Protein AF-A0A2V7YJW9-F1 (afdb_monomer_lite)

Sequence (263 aa):
MLPSHRWHSSTGKLAHAPLNADINVTPLVDVCLVLLIIFMVVTPMLQKGIPINLPVTEDPERTPDTEKQLQISVKSDGSVYLGSTVIRREQVASELEQIHQRTPDREIAVKGDRAVKYGAVIDVLKACRDVGFNNVGLIDINVTPLVDVVLVLLIIFMVITPVVQMGYLVRVPPKAPANLPPSAIQDQIVLRLLPDARIFINKDEVPADQFPAKLREIMHGNTSKMIFFQGAPDNDYETTMKFLDSARENGAKNIGIIVEAAQ

Foldseek 3Di:
DDDDDDDDPPPDPPPPDPPPPPPPCVVVVVVVVVVVVCCVVVVVVVVPDDDQPAPPPVDPPDDDPVVQAFEWEQEQVRWIDGPNDTDDPVCLLVVLLVVCVVPVAGAYEYEYDQNHDPVSSVSSVVSNVVSPRPHYHYDDHPPVPPCVVVVVVVVCCVVVVVVPPPPDPPDDPPDPPPDDPPVVVVLEWEWEAEQVRFIDTPNDTDDPVCVLVVLLVSCPPPLPGAYEYEYDPNHDPVSVVVVVVSNVVSRNPHYDYDDDDDD

Radius of gyration: 41.16 Å; chains: 1; bounding box: 67×52×120 Å

Structure (mmCIF, N/CA/C/O backbone):
data_AF-A0A2V7YJW9-F1
#
_entry.id   AF-A0A2V7YJW9-F1
#
loop_
_atom_site.group_PDB
_atom_site.id
_atom_site.type_symbol
_atom_site.label_atom_id
_atom_site.label_alt_id
_atom_site.label_comp_id
_atom_site.label_asym_id
_atom_site.label_entity_id
_atom_site.label_seq_id
_atom_site.pdbx_PDB_ins_code
_atom_site.Cartn_x
_atom_site.Cartn_y
_atom_site.Cartn_z
_atom_site.occupancy
_atom_site.B_iso_or_equiv
_atom_site.auth_seq_id
_atom_site.auth_comp_id
_atom_site.auth_asym_id
_atom_site.auth_atom_id
_atom_site.pdbx_PDB_model_num
ATOM 1 N N . MET A 1 1 ? -0.321 33.477 -79.216 1.00 46.28 1 MET A N 1
ATOM 2 C CA . MET A 1 1 ? 0.043 34.258 -78.014 1.00 46.28 1 MET A CA 1
ATOM 3 C C . MET A 1 1 ? -0.785 33.740 -76.850 1.00 46.28 1 MET A C 1
ATOM 5 O O . MET A 1 1 ? -1.985 33.960 -76.843 1.00 46.28 1 MET A O 1
ATOM 9 N N . LEU A 1 2 ? -0.167 33.002 -75.927 1.00 45.56 2 LEU A N 1
ATOM 10 C CA . LEU A 1 2 ? -0.750 32.581 -74.646 1.00 45.56 2 LEU A CA 1
ATOM 11 C C . LEU A 1 2 ? 0.329 32.790 -73.564 1.00 45.56 2 LEU A C 1
ATOM 13 O O . LEU A 1 2 ? 1.502 32.560 -73.871 1.00 45.56 2 LEU A O 1
ATOM 17 N N . PRO A 1 3 ? -0.006 33.268 -72.351 1.00 43.72 3 PRO A N 1
ATOM 18 C CA . PRO A 1 3 ? 0.983 33.724 -71.381 1.00 43.72 3 PRO A CA 1
ATOM 19 C C . PRO A 1 3 ? 1.537 32.572 -70.535 1.00 43.72 3 PRO A C 1
ATOM 21 O O . PRO A 1 3 ? 0.821 31.657 -70.133 1.00 43.72 3 PRO A O 1
ATOM 24 N N . SER A 1 4 ? 2.829 32.654 -70.229 1.00 54.50 4 SER A N 1
ATOM 25 C CA . SER A 1 4 ? 3.564 31.743 -69.354 1.00 54.50 4 SER A CA 1
ATOM 26 C C . SER A 1 4 ? 3.164 31.917 -67.883 1.00 54.50 4 SER A C 1
ATOM 28 O O . SER A 1 4 ? 3.510 32.926 -67.264 1.00 54.50 4 SER A O 1
ATOM 30 N N . HIS A 1 5 ? 2.514 30.916 -67.288 1.00 47.28 5 HIS A N 1
ATOM 31 C CA . HIS A 1 5 ? 2.389 30.813 -65.833 1.00 47.28 5 HIS A CA 1
ATOM 32 C C . HIS A 1 5 ? 3.695 30.254 -65.244 1.00 47.28 5 HIS A C 1
ATOM 34 O O . HIS A 1 5 ? 3.965 29.055 -65.302 1.00 47.28 5 HIS A O 1
ATOM 40 N N . ARG A 1 6 ? 4.528 31.146 -64.690 1.00 51.12 6 ARG A N 1
ATOM 41 C CA . ARG A 1 6 ? 5.681 30.785 -63.849 1.00 51.12 6 ARG A CA 1
ATOM 42 C C . ARG A 1 6 ? 5.163 30.234 -62.521 1.00 51.12 6 ARG A C 1
ATOM 44 O O . ARG A 1 6 ? 4.627 30.986 -61.712 1.00 51.12 6 ARG A O 1
ATOM 51 N N . TRP A 1 7 ? 5.363 28.944 -62.280 1.00 44.88 7 TRP A N 1
ATOM 52 C CA . TRP A 1 7 ? 5.227 28.363 -60.948 1.00 44.88 7 TRP A CA 1
ATOM 53 C C . TRP A 1 7 ? 6.462 28.730 -60.116 1.00 44.88 7 TRP A C 1
ATOM 55 O O . TRP A 1 7 ? 7.568 28.276 -60.398 1.00 44.88 7 TRP A O 1
ATOM 65 N N . HIS A 1 8 ? 6.283 29.576 -59.101 1.00 49.56 8 HIS A N 1
ATOM 66 C CA . HIS A 1 8 ? 7.248 29.735 -58.014 1.00 49.56 8 HIS A CA 1
ATOM 67 C C . HIS A 1 8 ? 6.995 28.616 -56.996 1.00 49.56 8 HIS A C 1
ATOM 69 O O . HIS A 1 8 ? 6.063 28.701 -56.200 1.00 49.56 8 HIS A O 1
ATOM 75 N N . SER A 1 9 ? 7.809 27.561 -57.008 1.00 53.44 9 SER A N 1
ATOM 76 C CA . SER A 1 9 ? 7.823 26.584 -55.918 1.00 53.44 9 SER A CA 1
ATOM 77 C C . SER A 1 9 ? 8.605 27.167 -54.738 1.00 53.44 9 SER A C 1
ATOM 79 O O . SER A 1 9 ? 9.836 27.137 -54.714 1.00 53.44 9 SER A O 1
ATOM 81 N N . SER A 1 10 ? 7.895 27.726 -53.758 1.00 48.75 10 SER A N 1
ATOM 82 C CA . SER A 1 10 ? 8.460 28.019 -52.443 1.00 48.75 10 SER A CA 1
ATOM 83 C C . SER A 1 10 ? 8.695 26.700 -51.705 1.00 48.75 10 SER A C 1
ATOM 85 O O . SER A 1 10 ? 7.778 26.140 -51.102 1.00 48.75 10 SER A O 1
ATOM 87 N N . THR A 1 11 ? 9.914 26.173 -51.769 1.00 48.94 11 THR A N 1
ATOM 88 C CA . THR A 1 11 ? 10.296 24.974 -51.019 1.00 48.94 11 THR A CA 1
ATOM 89 C C . THR A 1 11 ? 10.438 25.341 -49.543 1.00 48.94 11 THR A C 1
ATOM 91 O O . THR A 1 11 ? 11.467 25.853 -49.102 1.00 48.94 11 THR A O 1
ATOM 94 N N . GLY A 1 12 ? 9.369 25.124 -48.776 1.00 40.91 12 GLY A N 1
ATOM 95 C CA . GLY A 1 12 ? 9.391 25.217 -47.322 1.00 40.91 12 GLY A CA 1
ATOM 96 C C . GLY A 1 12 ? 10.387 24.213 -46.747 1.00 40.91 12 GLY A C 1
ATOM 97 O O . GLY A 1 12 ? 10.284 23.010 -46.983 1.00 40.91 12 GLY A O 1
ATOM 98 N N . LYS A 1 13 ? 11.365 24.711 -45.985 1.00 42.47 13 LYS A N 1
ATOM 99 C CA . LYS A 1 13 ? 12.219 23.896 -45.115 1.00 42.47 13 LYS A CA 1
ATOM 100 C C . LYS A 1 13 ? 11.337 23.230 -44.053 1.00 42.47 13 LYS A C 1
ATOM 102 O O . LYS A 1 13 ? 11.047 23.838 -43.029 1.00 42.47 13 LYS A O 1
ATOM 107 N N . LEU A 1 14 ? 10.945 21.978 -44.271 1.00 47.72 14 LEU A N 1
ATOM 108 C CA . LEU A 1 14 ? 10.440 21.121 -43.199 1.00 47.72 14 LEU A CA 1
ATOM 109 C C . LEU A 1 14 ? 11.642 20.604 -42.402 1.00 47.72 14 LEU A C 1
ATOM 111 O O . LEU A 1 14 ? 12.221 19.558 -42.707 1.00 47.72 14 LEU A O 1
ATOM 115 N N . ALA A 1 15 ? 12.052 21.388 -41.406 1.00 44.19 15 ALA A N 1
ATOM 116 C CA . ALA A 1 15 ? 12.987 20.951 -40.382 1.00 44.19 15 ALA A CA 1
ATOM 117 C C . ALA A 1 15 ? 12.382 19.736 -39.661 1.00 44.19 15 ALA A C 1
ATOM 119 O O . ALA A 1 15 ? 11.399 19.862 -38.938 1.00 44.19 15 ALA A O 1
ATOM 120 N N . HIS A 1 16 ? 12.943 18.551 -39.896 1.00 47.97 16 HIS A N 1
ATOM 121 C CA . HIS A 1 16 ? 12.604 17.364 -39.120 1.00 47.97 16 HIS A CA 1
ATOM 122 C C . HIS A 1 16 ? 13.311 17.486 -37.772 1.00 47.97 16 HIS A C 1
ATOM 124 O O 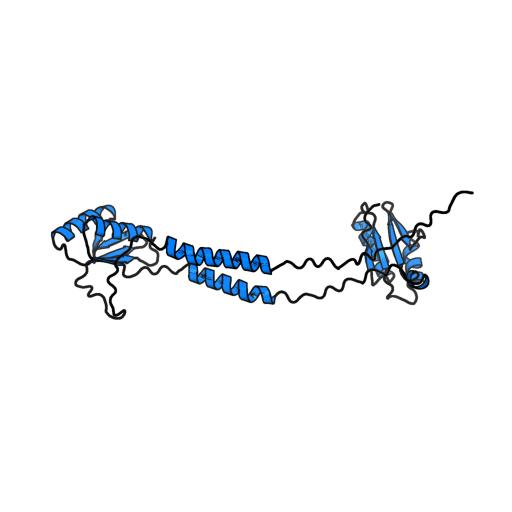. HIS A 1 16 ? 14.503 17.196 -37.660 1.00 47.97 16 HIS A O 1
ATOM 130 N N . ALA A 1 17 ? 12.584 17.984 -36.772 1.00 46.28 17 ALA A N 1
ATOM 131 C CA . ALA A 1 17 ? 13.014 17.921 -35.386 1.00 46.28 17 ALA A CA 1
ATOM 132 C C . ALA A 1 17 ? 13.175 16.442 -34.979 1.00 46.28 17 ALA A C 1
ATOM 134 O O . ALA A 1 17 ? 12.349 15.616 -35.378 1.00 46.28 17 ALA A O 1
ATOM 135 N N . PRO A 1 18 ? 14.227 16.082 -34.223 1.00 46.75 18 PRO A N 1
ATOM 136 C CA . PRO A 1 18 ? 14.350 14.740 -33.674 1.00 46.75 18 PRO A CA 1
ATOM 137 C C . PRO A 1 18 ? 13.120 14.452 -32.807 1.00 46.75 18 PRO A C 1
ATOM 139 O O . PRO A 1 18 ? 12.763 15.252 -31.942 1.00 46.75 18 PRO A O 1
ATOM 142 N N . LEU A 1 19 ? 12.447 13.329 -33.062 1.00 51.34 19 LEU A N 1
ATOM 143 C CA . LEU A 1 19 ? 11.388 12.836 -32.188 1.00 51.34 19 LEU A CA 1
ATOM 144 C C . LEU A 1 19 ? 12.057 12.293 -30.921 1.00 51.34 19 LEU A C 1
ATOM 146 O O . LEU A 1 19 ? 12.371 11.108 -30.830 1.00 51.34 19 LEU A O 1
ATOM 150 N N . ASN A 1 20 ? 12.326 13.183 -29.968 1.00 54.16 20 ASN A N 1
ATOM 151 C CA . ASN A 1 20 ? 12.676 12.800 -28.609 1.00 54.16 20 ASN A CA 1
ATOM 152 C C . ASN A 1 20 ? 11.436 12.153 -27.988 1.00 54.16 20 ASN A C 1
ATOM 154 O O . ASN A 1 20 ? 10.483 12.839 -27.622 1.00 54.16 20 ASN A O 1
ATOM 158 N N . ALA A 1 21 ? 11.438 10.828 -27.879 1.00 54.84 21 ALA A N 1
ATOM 159 C CA . ALA A 1 21 ? 10.540 10.121 -26.977 1.00 54.84 21 ALA A CA 1
ATOM 160 C C . ALA A 1 21 ? 11.104 10.225 -25.552 1.00 54.84 21 ALA A C 1
ATOM 162 O O . ALA A 1 21 ? 11.494 9.227 -24.950 1.00 54.84 21 ALA A O 1
ATOM 163 N N . ASP A 1 22 ? 11.195 11.450 -25.032 1.00 58.25 22 ASP A N 1
ATOM 164 C CA . ASP A 1 22 ? 11.397 11.647 -23.603 1.00 58.25 22 ASP A CA 1
ATOM 165 C C . ASP A 1 22 ? 10.113 11.178 -22.913 1.00 58.25 22 ASP A C 1
ATOM 167 O O . ASP A 1 22 ? 9.023 11.701 -23.166 1.00 58.25 22 ASP A O 1
ATOM 171 N N . ILE A 1 23 ? 10.210 10.146 -22.069 1.00 62.78 23 ILE A N 1
ATOM 172 C CA . ILE A 1 23 ? 9.108 9.808 -21.168 1.00 62.78 23 ILE A CA 1
ATOM 173 C C . ILE A 1 23 ? 8.930 11.030 -20.274 1.00 62.78 23 ILE A C 1
ATOM 175 O O . ILE A 1 23 ? 9.792 11.329 -19.451 1.00 62.78 23 ILE A O 1
ATOM 179 N N . ASN A 1 24 ? 7.826 11.754 -20.440 1.00 59.28 24 ASN A N 1
ATOM 180 C CA . ASN A 1 24 ? 7.496 12.867 -19.564 1.00 59.28 24 ASN A CA 1
ATOM 181 C C . ASN A 1 24 ? 7.282 12.320 -18.142 1.00 59.28 24 ASN A C 1
ATOM 183 O O . ASN A 1 24 ? 6.243 11.736 -17.837 1.00 59.28 24 ASN A O 1
ATOM 187 N N . VAL A 1 25 ? 8.287 12.492 -17.279 1.00 61.44 25 VAL A N 1
ATOM 188 C CA . VAL A 1 25 ? 8.270 12.078 -15.864 1.00 61.44 25 VAL A CA 1
ATOM 189 C C . VAL A 1 25 ? 7.459 13.058 -15.010 1.00 61.44 25 VAL A C 1
ATOM 191 O O . VAL A 1 25 ? 6.868 12.667 -14.007 1.00 61.44 25 VAL A O 1
ATOM 194 N N . THR A 1 26 ? 7.368 14.324 -15.427 1.00 64.12 26 THR A N 1
ATOM 195 C CA . THR A 1 26 ? 6.645 15.401 -14.729 1.00 64.12 26 THR A CA 1
ATOM 196 C C . THR A 1 26 ? 5.166 15.075 -14.473 1.00 64.12 26 THR A C 1
ATOM 198 O O . THR A 1 26 ? 4.738 15.202 -13.328 1.00 64.12 26 THR A O 1
ATOM 201 N N . PRO A 1 27 ? 4.391 14.575 -15.457 1.00 71.38 27 PRO A N 1
ATOM 202 C CA . PRO A 1 27 ? 3.027 14.097 -15.221 1.00 71.38 27 PRO A CA 1
ATOM 203 C C . PRO A 1 27 ? 2.946 12.878 -14.292 1.00 71.38 27 PRO A C 1
ATOM 205 O O . PRO A 1 27 ? 1.970 12.721 -13.567 1.00 71.38 27 PRO A O 1
ATOM 208 N N . LEU A 1 28 ? 3.957 12.002 -14.296 1.00 69.62 28 LEU A N 1
ATOM 209 C CA . LEU A 1 28 ? 3.940 10.774 -13.497 1.00 69.62 28 LEU A CA 1
ATOM 210 C C . LEU A 1 28 ? 4.177 11.064 -12.007 1.00 69.62 28 LEU A C 1
ATOM 212 O O . LEU A 1 28 ? 3.532 10.470 -11.146 1.00 69.62 28 LEU A O 1
ATOM 216 N N . VAL A 1 29 ? 5.073 12.010 -11.707 1.00 73.50 29 VAL A N 1
ATOM 217 C CA . VAL A 1 29 ? 5.345 12.472 -10.336 1.00 73.50 29 VAL A CA 1
ATOM 218 C C . VAL A 1 29 ? 4.120 13.163 -9.739 1.00 73.50 29 VAL A C 1
ATOM 220 O O . VAL A 1 29 ? 3.800 12.915 -8.579 1.00 73.50 29 VAL A O 1
ATOM 223 N N . ASP A 1 30 ? 3.405 13.964 -10.531 1.00 78.19 30 ASP A N 1
ATOM 224 C CA . ASP A 1 30 ? 2.186 14.656 -10.096 1.00 78.19 30 ASP A CA 1
ATOM 225 C C . ASP A 1 30 ? 1.066 13.667 -9.716 1.00 78.19 30 ASP A C 1
ATOM 227 O O . ASP A 1 30 ? 0.496 13.741 -8.628 1.00 78.19 30 ASP A O 1
ATOM 231 N N . VAL A 1 31 ? 0.833 12.638 -10.542 1.00 75.88 31 VAL A N 1
ATOM 232 C CA . VAL A 1 31 ? -0.149 11.576 -10.244 1.00 75.88 31 VAL A CA 1
ATOM 233 C C . VAL A 1 31 ? 0.216 10.806 -8.969 1.00 75.88 31 VAL A C 1
ATOM 235 O O . VAL A 1 31 ? -0.649 10.560 -8.124 1.00 75.88 31 VAL A O 1
ATOM 238 N N . CYS A 1 32 ? 1.492 10.457 -8.790 1.00 76.06 32 CYS A N 1
ATOM 239 C CA . CYS A 1 32 ? 1.970 9.783 -7.580 1.00 76.06 32 CYS A CA 1
ATOM 240 C C . CYS A 1 32 ? 1.837 10.663 -6.324 1.00 76.06 32 CYS A C 1
ATOM 242 O O . CYS A 1 32 ? 1.459 10.162 -5.264 1.00 76.06 32 CYS A O 1
ATOM 244 N N . LEU A 1 33 ? 2.099 11.969 -6.433 1.00 77.00 33 LEU A N 1
ATOM 245 C CA . LEU A 1 33 ? 1.951 12.926 -5.334 1.00 77.00 33 LEU A CA 1
ATOM 246 C C . LEU A 1 33 ? 0.479 13.122 -4.947 1.00 77.00 33 LEU A C 1
ATOM 248 O O . LEU A 1 33 ? 0.154 13.128 -3.760 1.00 77.00 33 LEU A O 1
ATOM 252 N N . VAL A 1 34 ? -0.428 13.198 -5.925 1.00 78.56 34 VAL A N 1
ATOM 253 C CA . VAL A 1 34 ? -1.878 13.241 -5.678 1.00 78.56 34 VAL A CA 1
ATOM 254 C C . VAL A 1 34 ? -2.348 11.982 -4.948 1.00 78.56 34 VAL A C 1
ATOM 256 O O . VAL A 1 34 ? -3.067 12.085 -3.955 1.00 78.56 34 VAL A O 1
ATOM 259 N N . LEU A 1 35 ? -1.903 10.796 -5.374 1.00 75.81 35 LEU A N 1
ATOM 260 C CA . LEU A 1 35 ? -2.226 9.529 -4.705 1.00 75.81 35 LEU A CA 1
ATOM 261 C C . LEU A 1 35 ? -1.721 9.494 -3.253 1.00 75.81 35 LEU A C 1
ATOM 263 O O . LEU A 1 35 ? -2.446 9.053 -2.360 1.00 75.81 35 LEU A O 1
ATOM 267 N N . LEU A 1 36 ? -0.514 10.007 -2.998 1.00 75.62 36 LEU A N 1
ATOM 268 C CA . LEU A 1 36 ? 0.048 10.140 -1.651 1.00 75.62 36 LEU A CA 1
ATOM 269 C C . LEU A 1 36 ? -0.784 11.071 -0.761 1.00 75.62 36 LEU A C 1
ATOM 271 O O . LEU A 1 36 ? -1.092 10.709 0.375 1.00 75.62 36 LEU A O 1
ATOM 275 N N . ILE A 1 37 ? -1.191 12.237 -1.274 1.00 78.12 37 ILE A N 1
ATOM 276 C CA . ILE A 1 37 ? -2.048 13.179 -0.539 1.00 78.12 37 ILE A CA 1
ATOM 277 C C . ILE A 1 37 ? -3.413 12.548 -0.251 1.00 78.12 37 ILE A C 1
ATOM 279 O O . ILE A 1 37 ? -3.909 12.660 0.869 1.00 78.12 37 ILE A O 1
ATOM 283 N N . ILE A 1 38 ? -4.004 11.837 -1.217 1.00 75.38 38 ILE A N 1
ATOM 284 C CA . ILE A 1 38 ? -5.273 11.126 -1.017 1.00 75.38 38 ILE A CA 1
ATOM 285 C C . ILE A 1 38 ? -5.134 10.114 0.121 1.00 75.38 38 ILE A C 1
ATOM 287 O O . ILE A 1 38 ? -5.959 10.119 1.030 1.00 75.38 38 ILE A O 1
ATOM 291 N N . PHE A 1 39 ? -4.085 9.291 0.142 1.00 69.12 39 PHE A N 1
ATOM 292 C CA . PHE A 1 39 ? -3.876 8.363 1.254 1.00 69.12 39 PHE A CA 1
ATOM 293 C C . PHE A 1 39 ? -3.621 9.086 2.579 1.00 69.12 39 PHE A C 1
ATOM 295 O O . PHE A 1 39 ? -4.208 8.701 3.589 1.00 69.12 39 PHE A O 1
ATOM 302 N N . MET A 1 40 ? -2.831 10.159 2.594 1.00 75.50 40 MET A N 1
ATOM 303 C CA . MET A 1 40 ? -2.573 10.947 3.803 1.00 75.50 40 M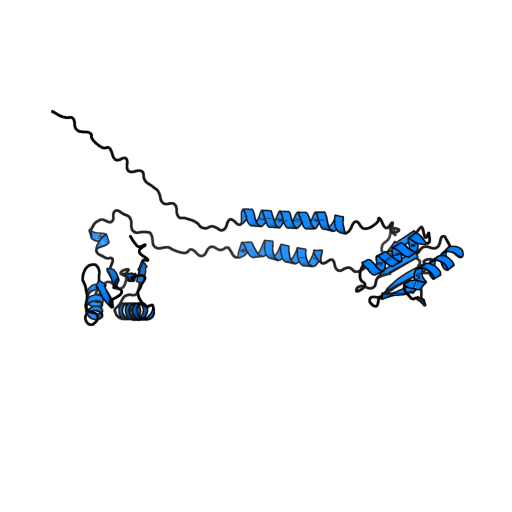ET A CA 1
ATOM 304 C C . MET A 1 40 ? -3.839 11.608 4.366 1.00 75.50 40 MET A C 1
ATOM 306 O O . MET A 1 40 ? -3.962 11.739 5.578 1.00 75.50 40 MET A O 1
ATOM 310 N N . VAL A 1 41 ? -4.788 12.009 3.516 1.00 74.06 41 VAL A N 1
ATOM 311 C CA . VAL A 1 41 ? -6.042 12.655 3.935 1.00 74.06 41 VAL A CA 1
ATOM 312 C C . VAL A 1 41 ? -7.122 11.628 4.272 1.00 74.06 41 VAL A C 1
ATOM 314 O O . VAL A 1 41 ? -7.807 11.760 5.283 1.00 74.06 41 VAL A O 1
ATOM 317 N N . VAL A 1 42 ? -7.276 10.579 3.464 1.00 64.88 42 VAL A N 1
ATOM 318 C CA . VAL A 1 42 ? -8.330 9.570 3.644 1.00 64.88 42 VAL A CA 1
ATOM 319 C C . VAL A 1 42 ? -8.008 8.620 4.799 1.00 64.88 42 VAL A C 1
ATOM 321 O O . VAL A 1 42 ? -8.921 8.210 5.508 1.00 64.88 42 VAL A O 1
ATOM 324 N N . THR A 1 43 ? -6.736 8.309 5.067 1.00 59.03 43 THR A N 1
ATOM 325 C CA . THR A 1 43 ? -6.347 7.421 6.182 1.00 59.03 43 THR A CA 1
ATOM 326 C C . THR A 1 43 ? -6.766 7.947 7.561 1.00 59.03 43 THR A C 1
ATOM 328 O O . THR A 1 43 ? -7.427 7.197 8.277 1.00 59.03 43 THR A O 1
ATOM 331 N N . PRO A 1 44 ? -6.503 9.210 7.957 1.00 56.81 44 PRO A N 1
ATOM 332 C CA . PRO A 1 44 ? -7.028 9.739 9.211 1.00 56.81 44 PRO A CA 1
ATOM 333 C C . PRO A 1 44 ? -8.558 9.835 9.192 1.00 56.81 44 PRO A C 1
ATOM 335 O O . PRO A 1 44 ? -9.173 9.749 10.246 1.00 56.81 44 PRO A O 1
ATOM 338 N N . MET A 1 45 ? -9.205 9.956 8.024 1.00 56.53 45 MET A N 1
ATOM 339 C CA . MET A 1 45 ? -10.671 9.875 7.936 1.00 56.53 45 MET A CA 1
ATOM 340 C C . MET A 1 45 ? -11.206 8.450 8.141 1.00 56.53 45 MET A C 1
ATOM 342 O O . MET A 1 45 ? -12.250 8.296 8.765 1.00 56.53 45 MET A O 1
ATOM 346 N N . LEU A 1 46 ? -10.483 7.418 7.698 1.00 56.75 46 LEU A N 1
ATOM 347 C CA . LEU A 1 46 ? -10.782 6.010 7.991 1.00 56.75 46 LEU A CA 1
ATOM 348 C C . LEU A 1 46 ? -10.472 5.644 9.450 1.00 56.75 46 LEU A C 1
ATOM 350 O O . LEU A 1 46 ? -11.134 4.784 10.024 1.00 56.75 46 LEU A O 1
ATOM 354 N N . GLN A 1 47 ? -9.488 6.309 10.059 1.00 51.12 47 GLN A N 1
ATOM 355 C CA . GLN A 1 47 ? -9.125 6.153 11.471 1.00 51.12 47 GLN A CA 1
ATOM 356 C C . GLN A 1 47 ? -9.984 6.997 12.421 1.00 51.12 47 GLN A C 1
ATOM 358 O O . GLN A 1 47 ? -9.915 6.784 13.632 1.00 51.12 47 GLN A O 1
ATOM 363 N N . LYS A 1 48 ? -10.836 7.902 11.912 1.00 43.25 48 LYS A N 1
ATOM 364 C CA . LYS A 1 48 ? -11.911 8.551 12.685 1.00 43.25 48 LYS A CA 1
ATOM 365 C C . LYS A 1 48 ? -13.032 7.542 12.970 1.00 43.25 48 LYS A C 1
ATOM 367 O O . LYS A 1 48 ? -14.177 7.705 12.560 1.00 43.25 48 LYS A O 1
ATOM 372 N N . GLY A 1 49 ? -12.683 6.478 13.686 1.00 48.81 49 GLY A N 1
ATOM 373 C CA . GLY A 1 49 ? -13.633 5.726 14.487 1.00 48.81 49 GLY A CA 1
ATOM 374 C C . GLY A 1 49 ? -14.166 6.604 15.620 1.00 48.81 49 GLY A C 1
ATOM 375 O O . GLY A 1 49 ? -13.566 7.621 15.964 1.00 48.81 49 GLY A O 1
ATOM 376 N N . ILE A 1 50 ? -15.323 6.199 16.150 1.00 45.53 50 ILE A N 1
ATOM 377 C CA . ILE A 1 50 ? -16.061 6.767 17.292 1.00 45.53 50 ILE A CA 1
ATOM 378 C C . ILE A 1 50 ? -15.126 7.544 18.236 1.00 45.53 50 ILE A C 1
ATOM 380 O O . ILE A 1 50 ? -14.172 6.927 18.706 1.00 45.53 50 ILE A O 1
ATOM 384 N N . PRO A 1 51 ? -15.385 8.828 18.566 1.00 41.25 51 PRO A N 1
ATOM 385 C CA . PRO A 1 51 ? -14.562 9.556 19.526 1.00 41.25 51 PRO A CA 1
ATOM 386 C C . PRO A 1 51 ? -14.494 8.751 20.828 1.00 41.25 51 PRO A C 1
ATOM 388 O O . PRO A 1 51 ? -15.488 8.533 21.527 1.00 41.25 51 PRO A O 1
ATOM 391 N N . ILE A 1 52 ? -13.316 8.206 21.102 1.00 45.81 52 ILE A N 1
ATOM 392 C CA . ILE A 1 52 ? -13.006 7.571 22.370 1.00 45.81 52 ILE A CA 1
ATOM 393 C C . ILE A 1 52 ? -12.360 8.695 23.168 1.00 45.81 52 ILE A C 1
ATOM 395 O O . ILE A 1 52 ? -11.275 9.149 22.812 1.00 45.81 52 ILE A O 1
ATOM 399 N N . ASN A 1 53 ? -13.059 9.201 24.184 1.00 45.69 53 ASN A N 1
ATOM 400 C CA . ASN A 1 53 ? -12.431 10.066 25.175 1.00 45.69 53 ASN A CA 1
ATOM 401 C C . ASN A 1 53 ? -11.462 9.178 25.954 1.00 45.69 53 ASN A C 1
ATOM 403 O O . ASN A 1 53 ? -11.840 8.534 26.929 1.00 45.69 53 ASN A O 1
ATOM 407 N N . LEU A 1 54 ? -10.229 9.075 25.466 1.00 44.47 54 LEU A N 1
ATOM 408 C CA . LEU A 1 54 ? -9.146 8.570 26.287 1.00 44.47 54 LEU A CA 1
ATOM 409 C C . LEU A 1 54 ? -8.945 9.627 27.378 1.00 44.47 54 LEU A C 1
ATOM 411 O O . LEU A 1 54 ? -8.768 10.798 27.029 1.00 44.47 54 LEU A O 1
ATOM 415 N N . PRO A 1 55 ? -8.980 9.269 28.671 1.00 42.19 55 PRO A N 1
ATOM 416 C CA . PRO A 1 55 ? -8.425 10.153 29.678 1.00 42.19 55 PRO A CA 1
ATOM 417 C C . PRO A 1 55 ? -6.966 10.380 29.284 1.00 42.19 55 PRO A C 1
ATOM 419 O O . PRO A 1 55 ? -6.159 9.451 29.260 1.00 42.19 55 PRO A O 1
ATOM 422 N N . VAL A 1 56 ? -6.657 11.603 28.863 1.00 40.09 56 VAL A N 1
ATOM 423 C CA . VAL A 1 56 ? -5.286 12.006 28.589 1.00 40.09 56 VAL A CA 1
ATOM 424 C C . VAL A 1 56 ? -4.649 12.124 29.959 1.00 40.09 56 VAL A C 1
ATOM 426 O O . VAL A 1 56 ? -4.882 13.095 30.675 1.00 40.09 56 VAL A O 1
ATOM 429 N N . THR A 1 57 ? -3.901 11.106 30.373 1.00 40.84 57 THR A N 1
ATOM 430 C CA . THR A 1 57 ? -2.965 11.296 31.472 1.00 40.84 57 THR A CA 1
ATOM 431 C C . THR A 1 57 ? -2.004 12.376 30.989 1.00 40.84 57 THR A C 1
ATOM 433 O O . THR A 1 57 ? -1.303 12.175 30.001 1.00 40.84 57 THR A O 1
ATOM 436 N N . GLU A 1 58 ? -2.000 13.538 31.644 1.00 44.00 58 GLU A N 1
ATOM 437 C CA . GLU A 1 58 ? -1.123 14.679 31.318 1.00 44.00 58 GLU A CA 1
ATOM 438 C C . GLU A 1 58 ? 0.374 14.339 31.452 1.00 44.00 58 GLU A C 1
ATOM 440 O O . GLU A 1 58 ? 1.236 15.164 31.169 1.00 44.00 58 GLU A O 1
ATOM 445 N N . ASP A 1 59 ? 0.676 13.107 31.862 1.00 40.00 59 ASP A N 1
ATOM 446 C CA . ASP A 1 59 ? 1.996 12.608 32.163 1.00 40.00 59 ASP A CA 1
ATOM 447 C C . ASP A 1 59 ? 2.140 11.165 31.628 1.00 40.00 59 ASP A C 1
ATOM 449 O O . ASP A 1 59 ? 1.582 10.232 32.218 1.00 40.00 59 ASP A O 1
ATOM 453 N N . PRO A 1 60 ? 2.831 10.945 30.491 1.00 44.94 60 PRO A N 1
ATOM 454 C CA . PRO A 1 60 ? 3.025 9.613 29.911 1.00 44.94 60 PRO A CA 1
ATOM 455 C C . PRO A 1 60 ? 3.860 8.673 30.801 1.00 44.94 60 PRO A C 1
ATOM 457 O O . PRO A 1 60 ? 3.902 7.472 30.536 1.00 44.94 60 PRO A O 1
ATOM 460 N N . GLU A 1 61 ? 4.494 9.188 31.861 1.00 40.59 61 GLU A N 1
ATOM 461 C CA . GLU A 1 61 ? 5.237 8.401 32.856 1.00 40.59 61 GLU A CA 1
ATOM 462 C C . GLU A 1 61 ? 4.395 7.999 34.078 1.00 40.59 61 GLU A C 1
ATOM 464 O O . GLU A 1 61 ? 4.806 7.142 34.867 1.00 40.59 61 GLU A O 1
ATOM 469 N N . ARG A 1 62 ? 3.193 8.564 34.253 1.00 39.28 62 ARG A N 1
ATOM 470 C CA . ARG A 1 62 ? 2.319 8.190 35.366 1.00 39.28 62 ARG A CA 1
ATOM 471 C C . ARG A 1 62 ? 1.584 6.907 35.006 1.00 39.28 62 ARG A C 1
ATOM 473 O O . ARG A 1 62 ? 0.573 6.927 34.307 1.00 39.28 62 ARG A O 1
ATOM 480 N N . THR A 1 63 ? 2.094 5.783 35.512 1.00 44.91 63 THR A N 1
ATOM 481 C CA . THR A 1 63 ? 1.388 4.495 35.506 1.00 44.91 63 THR A CA 1
ATOM 482 C C . THR A 1 63 ? -0.073 4.739 35.902 1.00 44.91 63 THR A C 1
ATOM 484 O O . THR A 1 63 ? -0.296 5.302 36.982 1.00 44.91 63 THR A O 1
ATOM 487 N N . PRO A 1 64 ? -1.063 4.370 35.063 1.00 50.31 64 PRO A N 1
ATOM 488 C CA . PRO A 1 64 ? -2.458 4.380 35.475 1.00 50.31 64 PRO A CA 1
ATOM 489 C C . PRO A 1 64 ? -2.532 3.631 36.796 1.00 50.31 64 PRO A C 1
ATOM 491 O O . PRO A 1 64 ? -1.916 2.567 36.920 1.00 50.31 64 PRO A O 1
ATOM 494 N N . ASP A 1 65 ? -3.212 4.207 37.782 1.00 53.31 65 ASP A N 1
ATOM 495 C CA . ASP A 1 65 ? -3.392 3.608 39.103 1.00 53.31 65 ASP A CA 1
ATOM 496 C C . ASP A 1 65 ? -4.219 2.322 38.910 1.00 53.31 65 ASP A C 1
ATOM 498 O O . ASP A 1 65 ? -5.449 2.310 38.982 1.00 53.31 65 ASP A O 1
ATOM 502 N N . THR A 1 66 ? -3.534 1.244 38.514 1.00 52.94 66 THR A N 1
ATOM 503 C CA . THR A 1 66 ? -4.119 0.016 37.948 1.00 52.94 66 THR A CA 1
ATOM 504 C C . THR A 1 66 ? -4.955 -0.700 39.006 1.00 52.94 66 THR A C 1
ATOM 506 O O . THR A 1 66 ? -5.845 -1.480 38.687 1.00 52.94 66 THR A O 1
ATOM 509 N N . GLU A 1 67 ? -4.725 -0.371 40.278 1.00 54.50 67 GLU A N 1
ATOM 510 C CA . GLU A 1 67 ? -5.498 -0.851 41.416 1.00 54.50 67 GLU A CA 1
ATOM 511 C C . GLU A 1 67 ? -6.937 -0.307 41.441 1.00 54.50 67 GLU A C 1
ATOM 513 O O . GLU A 1 67 ? -7.830 -0.979 41.959 1.00 54.50 67 GLU A O 1
ATOM 518 N N . LYS A 1 68 ? -7.201 0.871 40.854 1.00 61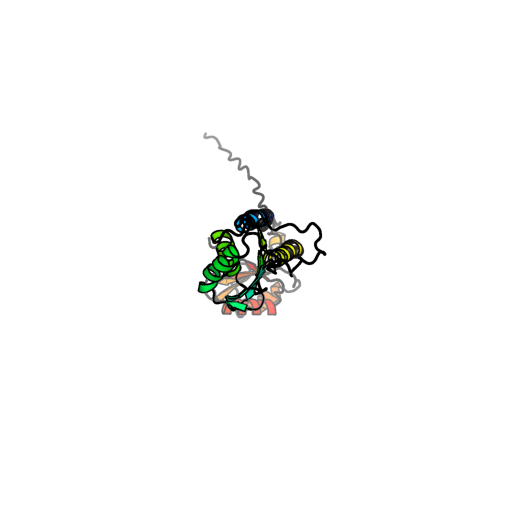.97 68 LYS A N 1
ATOM 519 C CA . LYS A 1 68 ? -8.544 1.487 40.834 1.00 61.97 68 LYS A CA 1
ATOM 520 C C . LYS A 1 68 ? -9.314 1.236 39.541 1.00 61.97 68 LYS A C 1
ATOM 522 O O . LYS A 1 68 ? -10.544 1.301 39.541 1.00 61.97 68 LYS A O 1
ATOM 527 N N . GLN A 1 69 ? -8.618 0.898 38.460 1.00 75.44 69 GLN A N 1
ATOM 528 C CA . GLN A 1 69 ? -9.230 0.656 37.156 1.00 75.44 69 GLN A CA 1
ATOM 529 C C . GLN A 1 69 ? -9.554 -0.828 36.961 1.00 75.44 69 GLN A C 1
ATOM 531 O O . GLN A 1 69 ? -8.836 -1.722 37.405 1.00 75.44 69 GLN A O 1
ATOM 536 N N . LEU A 1 70 ? -10.669 -1.119 36.298 1.00 82.94 70 LEU A N 1
ATOM 537 C CA . LEU A 1 70 ? -10.962 -2.467 35.831 1.00 82.94 70 LEU A CA 1
ATOM 538 C C . LEU A 1 70 ? -10.275 -2.679 34.482 1.00 82.94 70 LEU A C 1
ATOM 540 O O . LEU A 1 70 ? -10.693 -2.119 33.468 1.00 82.94 70 LEU A O 1
ATOM 544 N N . GLN A 1 71 ? -9.217 -3.486 34.469 1.00 85.44 71 GLN A N 1
ATOM 545 C CA . GLN A 1 71 ? -8.501 -3.797 33.238 1.00 85.44 71 GLN A CA 1
ATOM 546 C C . GLN A 1 71 ? -9.220 -4.892 32.445 1.00 85.44 71 GLN A C 1
ATOM 548 O O . GLN A 1 71 ? -9.488 -5.973 32.968 1.00 85.44 71 GLN A O 1
ATOM 553 N N . ILE A 1 72 ? -9.476 -4.635 31.165 1.00 88.25 72 ILE A N 1
ATOM 554 C CA . ILE A 1 72 ? -9.991 -5.612 30.209 1.00 88.25 72 ILE A CA 1
ATOM 555 C C . ILE A 1 72 ? -8.921 -5.851 29.155 1.00 88.25 72 ILE A C 1
ATOM 557 O O . ILE A 1 72 ? -8.563 -4.934 28.422 1.00 88.25 72 ILE A O 1
ATOM 561 N N . SER A 1 73 ? -8.407 -7.073 29.060 1.00 86.19 73 SER A N 1
ATOM 562 C CA . SER A 1 73 ? -7.405 -7.425 28.050 1.00 86.19 73 SER A CA 1
ATOM 563 C C . SER A 1 73 ? -8.001 -8.334 26.985 1.00 86.19 73 SER A C 1
ATOM 565 O O . SER A 1 73 ? -8.625 -9.341 27.309 1.00 86.19 73 SER A O 1
ATOM 567 N N . VAL A 1 74 ? -7.784 -8.009 25.714 1.00 87.00 74 VAL A N 1
ATOM 568 C CA . VAL A 1 74 ? -8.212 -8.835 24.577 1.00 87.00 74 VAL A CA 1
ATOM 569 C C . VAL A 1 74 ? -6.980 -9.471 23.949 1.00 87.00 74 VAL A C 1
ATOM 571 O O . VAL A 1 74 ? -6.112 -8.767 23.424 1.00 87.00 74 VAL A O 1
ATOM 574 N N . LYS A 1 75 ? -6.891 -10.800 24.010 1.00 84.00 75 LYS A N 1
ATOM 575 C CA . LYS A 1 75 ? -5.792 -11.555 23.400 1.00 84.00 75 LYS A CA 1
ATOM 576 C C . LYS A 1 75 ? -6.057 -11.861 21.929 1.00 84.00 75 LYS A C 1
ATOM 578 O O . LYS A 1 75 ? -7.190 -11.832 21.452 1.00 84.00 75 LYS A O 1
ATOM 583 N N . SER A 1 76 ? -4.984 -12.177 21.208 1.00 78.75 76 SER A N 1
ATOM 584 C CA . SER A 1 76 ? -4.997 -12.524 19.780 1.00 78.75 76 SER A CA 1
ATOM 585 C C . SER A 1 76 ? -5.808 -13.781 19.434 1.00 78.75 76 SER A C 1
ATOM 587 O O . SER A 1 76 ? -6.327 -13.878 18.323 1.00 78.75 76 SER A O 1
ATOM 589 N N . ASP A 1 77 ? -5.993 -14.697 20.387 1.00 80.62 77 ASP A N 1
ATOM 590 C CA . ASP A 1 77 ? -6.882 -15.864 20.278 1.00 80.62 77 ASP A CA 1
ATOM 591 C C . ASP A 1 77 ? -8.379 -15.519 20.433 1.00 80.62 77 ASP A C 1
ATOM 593 O O . ASP A 1 77 ? -9.239 -16.387 20.292 1.00 80.62 77 ASP A O 1
ATOM 597 N N . GLY A 1 78 ? -8.701 -14.250 20.703 1.00 76.25 78 GLY A N 1
ATOM 598 C CA . GLY A 1 78 ? -10.061 -13.766 20.926 1.00 76.25 78 GLY A CA 1
ATOM 599 C C . GLY A 1 78 ? -10.566 -13.928 22.358 1.00 76.25 78 GLY A C 1
ATOM 600 O O . GLY A 1 78 ? -11.701 -13.532 22.635 1.00 76.25 78 GLY A O 1
ATOM 601 N N . SER A 1 79 ? -9.752 -14.470 23.270 1.00 83.38 79 SER A N 1
ATOM 602 C CA . SER A 1 79 ? -10.107 -14.544 24.684 1.00 83.38 79 SER A CA 1
ATOM 603 C C . SER A 1 79 ? -10.067 -13.158 25.330 1.00 83.38 79 SER A C 1
ATOM 605 O O . SER A 1 79 ? -9.192 -12.328 25.055 1.00 83.38 79 SER A O 1
ATOM 607 N N . VAL A 1 80 ? -11.057 -12.899 26.183 1.00 88.38 80 VAL A N 1
ATOM 608 C CA . VAL A 1 80 ? -11.188 -11.646 26.923 1.00 88.38 80 VAL A CA 1
ATOM 609 C C . VAL A 1 80 ? -10.869 -11.931 28.384 1.00 88.38 80 VAL A C 1
ATOM 611 O O . VAL A 1 80 ? -11.375 -12.884 28.973 1.00 88.38 80 VAL A O 1
ATOM 614 N N . TYR A 1 81 ? -10.006 -11.112 28.965 1.00 86.69 81 TYR A N 1
ATOM 615 C CA . TYR A 1 81 ? -9.624 -11.170 30.367 1.00 86.69 81 TYR A CA 1
ATOM 616 C C . TYR A 1 81 ? -10.196 -9.961 31.086 1.00 86.69 81 TYR A C 1
ATOM 618 O O . TYR A 1 81 ? -9.997 -8.836 30.635 1.00 86.69 81 TYR A O 1
ATOM 626 N N . LEU A 1 82 ? -10.860 -10.196 32.211 1.00 88.00 82 LEU A N 1
ATOM 627 C CA . LEU A 1 82 ? -11.377 -9.172 33.107 1.00 88.00 82 LEU A CA 1
ATOM 628 C C . LEU A 1 82 ? -10.560 -9.216 34.401 1.00 88.00 82 LEU A C 1
ATOM 630 O O . LEU A 1 82 ? -10.718 -10.122 35.222 1.00 88.00 82 LEU A O 1
ATOM 634 N N . GLY A 1 83 ? -9.610 -8.292 34.539 1.00 82.81 83 GLY A N 1
ATOM 635 C CA . GLY A 1 83 ? -8.533 -8.390 35.522 1.00 82.81 83 GLY A CA 1
ATOM 636 C C . GLY A 1 83 ? -7.691 -9.646 35.279 1.00 82.81 83 GLY A C 1
ATOM 637 O O . GLY A 1 83 ? -6.968 -9.738 34.289 1.00 82.81 83 GLY A O 1
ATOM 638 N N . SER A 1 84 ? -7.808 -10.630 36.170 1.00 79.19 84 SER A N 1
ATOM 639 C CA . SER A 1 84 ? -7.124 -11.928 36.092 1.00 79.19 84 SER A CA 1
ATOM 640 C C . SER A 1 84 ? -8.010 -13.081 35.598 1.00 79.19 84 SER A C 1
ATOM 642 O O . SER A 1 84 ? -7.506 -14.185 35.380 1.00 79.19 84 SER A O 1
ATOM 644 N N . THR A 1 85 ? -9.310 -12.851 35.395 1.00 83.19 85 THR A N 1
ATOM 645 C CA . THR A 1 85 ? -10.280 -13.902 35.056 1.00 83.19 85 THR A CA 1
ATOM 646 C C . THR A 1 85 ? -10.510 -13.974 33.551 1.00 83.19 85 THR A C 1
ATOM 648 O O . THR A 1 85 ? -10.795 -12.961 32.916 1.00 83.19 85 THR A O 1
ATOM 651 N N . VAL A 1 86 ? -10.428 -15.176 32.975 1.00 88.38 86 VAL A N 1
ATOM 652 C CA . VAL A 1 86 ? -10.811 -15.418 31.575 1.00 88.38 86 VAL A CA 1
ATOM 653 C C . VAL A 1 86 ? -12.325 -15.497 31.478 1.00 88.38 86 VAL A C 1
ATOM 655 O O . VAL A 1 86 ? -12.944 -16.310 32.165 1.00 88.38 86 VAL A O 1
ATOM 658 N N . ILE A 1 87 ? -12.904 -14.711 30.580 1.00 88.31 87 ILE A N 1
ATOM 659 C CA . ILE A 1 87 ? -14.332 -14.737 30.277 1.00 88.31 87 ILE A CA 1
ATOM 660 C C . ILE A 1 87 ? -14.551 -14.982 28.788 1.00 88.31 87 ILE A C 1
ATOM 662 O O . ILE A 1 87 ? -13.764 -14.567 27.930 1.00 88.31 87 ILE A O 1
ATOM 666 N N . ARG A 1 88 ? -15.631 -15.698 28.466 1.00 85.19 88 ARG A N 1
ATOM 667 C CA . ARG A 1 88 ? -16.037 -15.884 27.071 1.00 85.19 88 ARG A CA 1
ATOM 668 C C . ARG A 1 88 ? -16.644 -14.593 26.542 1.00 85.19 88 ARG A C 1
ATOM 670 O O . ARG A 1 88 ? -17.284 -13.858 27.291 1.00 85.19 88 ARG A O 1
ATOM 677 N N . ARG A 1 89 ? -16.479 -14.336 25.246 1.00 78.81 89 ARG A N 1
ATOM 678 C CA . ARG A 1 89 ? -16.910 -13.091 24.592 1.00 78.81 89 ARG A CA 1
ATOM 679 C C . ARG A 1 89 ? -18.400 -12.805 24.803 1.00 78.81 89 ARG A C 1
ATOM 681 O O . ARG A 1 89 ? -18.781 -11.660 25.007 1.00 78.81 89 ARG A O 1
ATOM 688 N N . GLU A 1 90 ? -19.222 -13.846 24.809 1.00 84.62 90 GLU A N 1
ATOM 689 C CA . GLU A 1 90 ? -20.676 -13.767 24.974 1.00 84.62 90 GLU A CA 1
ATOM 690 C C . GLU A 1 90 ? -21.079 -13.390 26.407 1.00 84.62 90 GLU A C 1
ATOM 692 O O . GLU A 1 90 ? -22.158 -12.851 26.629 1.00 84.62 90 GLU A O 1
ATOM 697 N N . GLN A 1 91 ? -20.208 -13.661 27.383 1.00 86.88 91 GLN A N 1
ATOM 698 C CA . GLN A 1 91 ? -20.444 -13.387 28.801 1.00 86.88 91 GLN A CA 1
ATOM 699 C C . GLN A 1 91 ? -19.956 -11.997 29.218 1.00 86.88 91 GLN A C 1
ATOM 701 O O . GLN A 1 91 ? -20.350 -11.513 30.274 1.00 86.88 91 GLN A O 1
ATOM 706 N N . VAL A 1 92 ? -19.148 -11.331 28.382 1.00 86.00 92 VAL A N 1
ATOM 707 C CA . VAL A 1 92 ? -18.555 -10.017 28.679 1.00 86.00 92 VAL A CA 1
ATOM 708 C C . VAL A 1 92 ? -19.616 -8.992 29.063 1.00 86.00 92 VAL A C 1
ATOM 710 O O . VAL A 1 92 ? -19.464 -8.333 30.083 1.00 86.00 92 VAL A O 1
ATOM 713 N N . ALA A 1 93 ? -20.705 -8.883 28.297 1.00 87.44 93 ALA A N 1
ATOM 714 C CA . ALA A 1 93 ? -21.771 -7.927 28.596 1.00 87.44 93 ALA A CA 1
ATOM 715 C C . ALA A 1 93 ? -22.421 -8.203 29.962 1.00 87.44 93 ALA A C 1
ATOM 717 O O . ALA A 1 93 ? -22.538 -7.296 30.778 1.00 87.44 93 ALA A O 1
ATOM 718 N N . SER A 1 94 ? -22.756 -9.466 30.248 1.00 89.94 94 SER A N 1
ATOM 719 C CA . SER A 1 94 ? -23.390 -9.843 31.517 1.00 89.94 94 SER A CA 1
ATOM 720 C C . SER A 1 94 ? -22.480 -9.611 32.728 1.00 89.94 94 SER A C 1
ATOM 722 O O . SER A 1 94 ? -22.954 -9.150 33.764 1.00 89.94 94 SER A O 1
ATOM 724 N N . GLU A 1 95 ? -21.184 -9.904 32.611 1.00 88.88 95 GLU A N 1
ATOM 725 C CA . GLU A 1 95 ? -20.207 -9.644 33.677 1.00 88.88 95 GLU A CA 1
ATOM 726 C C . GLU A 1 95 ? -20.019 -8.138 33.900 1.00 88.88 95 GLU A C 1
ATOM 728 O O . GLU A 1 95 ? -19.995 -7.666 35.037 1.00 88.88 95 GLU A O 1
ATOM 733 N N . LEU A 1 96 ? -19.950 -7.360 32.815 1.00 88.75 96 LEU A N 1
ATOM 734 C CA . LEU A 1 96 ? -19.863 -5.905 32.887 1.00 88.75 96 LEU A CA 1
ATOM 735 C C . LEU A 1 96 ? -21.106 -5.289 33.536 1.00 88.75 96 LEU A C 1
ATOM 737 O O . LEU A 1 96 ? -20.947 -4.398 34.367 1.00 88.75 96 LEU A O 1
ATOM 741 N N . GLU A 1 97 ? -22.313 -5.773 33.235 1.00 89.56 97 GLU A N 1
ATOM 742 C CA . GLU A 1 97 ? -23.553 -5.322 33.886 1.00 89.56 97 GLU A CA 1
ATOM 743 C C . GLU A 1 97 ? -23.529 -5.572 35.396 1.00 89.56 97 GLU A C 1
ATOM 745 O O . GLU A 1 97 ? -23.843 -4.677 36.182 1.00 89.56 97 GLU A O 1
ATOM 750 N N . GLN A 1 98 ? -23.107 -6.766 35.823 1.00 88.88 98 GLN A N 1
ATOM 751 C CA . GLN A 1 98 ? -22.998 -7.089 37.248 1.00 88.88 98 GLN A CA 1
ATOM 752 C C . GLN A 1 98 ? -21.987 -6.191 37.963 1.00 88.88 98 GLN A C 1
ATOM 754 O O . GLN A 1 98 ? -22.206 -5.783 39.107 1.00 88.88 98 GLN A O 1
ATOM 759 N N . ILE A 1 99 ? -20.874 -5.871 37.303 1.00 87.00 99 ILE A N 1
ATOM 760 C CA . ILE A 1 99 ? -19.865 -4.970 37.860 1.00 87.00 99 ILE A CA 1
ATOM 761 C C . ILE A 1 99 ? -20.375 -3.534 37.884 1.00 87.00 99 ILE A C 1
ATOM 763 O O . ILE A 1 99 ? -20.167 -2.848 38.882 1.00 87.00 99 ILE A O 1
ATOM 767 N N . HIS A 1 100 ? -21.078 -3.090 36.845 1.00 87.75 100 HIS A N 1
ATOM 768 C CA . HIS A 1 100 ? -21.654 -1.751 36.785 1.00 87.75 100 HIS A CA 1
ATOM 769 C C . HIS A 1 100 ? -22.685 -1.536 37.900 1.00 87.75 100 HIS A C 1
ATOM 771 O O . HIS A 1 100 ? -22.656 -0.514 38.578 1.00 87.75 100 HIS A O 1
ATOM 777 N N . GLN A 1 101 ? -23.522 -2.539 38.185 1.00 87.75 101 GLN A N 1
ATOM 778 C CA . GLN A 1 101 ? -24.479 -2.492 39.299 1.00 87.75 101 GLN A CA 1
ATOM 779 C C . GLN A 1 101 ? -23.805 -2.356 40.672 1.00 87.75 101 GLN A C 1
ATOM 781 O O . GLN A 1 101 ? -24.383 -1.772 41.587 1.00 87.75 101 GLN A O 1
ATOM 786 N N . ARG A 1 102 ? -22.595 -2.904 40.838 1.00 86.81 102 ARG A N 1
ATOM 787 C CA . ARG A 1 102 ? -21.834 -2.825 42.097 1.00 86.81 102 ARG A CA 1
ATOM 788 C C . ARG A 1 102 ? -20.998 -1.553 42.194 1.00 86.81 102 ARG A C 1
ATOM 790 O O . ARG A 1 102 ? -20.868 -0.988 43.274 1.00 86.81 102 ARG A O 1
ATOM 797 N N . THR A 1 103 ? -20.395 -1.144 41.083 1.00 83.12 103 THR A N 1
ATOM 798 C CA . THR A 1 103 ? -19.442 -0.034 40.991 1.00 83.12 103 THR A CA 1
ATOM 799 C C . THR A 1 103 ? -19.645 0.719 39.669 1.00 83.12 103 THR A C 1
ATOM 801 O O . THR A 1 103 ? -18.898 0.477 38.716 1.00 83.12 103 THR A O 1
ATOM 804 N N . PRO A 1 104 ? -20.649 1.611 39.586 1.00 80.56 104 PRO A N 1
ATOM 805 C CA . PRO A 1 104 ? -21.009 2.293 38.339 1.00 80.56 104 PRO A CA 1
ATOM 806 C C . PRO A 1 104 ? -19.955 3.312 37.883 1.00 80.56 104 PRO A C 1
ATOM 808 O O . PRO A 1 104 ? -19.716 3.457 36.686 1.00 80.56 104 PRO A O 1
ATOM 811 N N . ASP A 1 105 ? -19.264 3.948 38.831 1.00 78.88 105 ASP A N 1
ATOM 812 C CA . ASP A 1 105 ? -18.249 4.981 38.572 1.00 78.88 105 ASP A CA 1
ATOM 813 C C . ASP A 1 105 ? -16.844 4.410 38.324 1.00 78.88 105 ASP A C 1
ATOM 815 O O . ASP A 1 105 ? -15.855 5.145 38.288 1.00 78.88 105 ASP A O 1
ATOM 819 N N . ARG A 1 106 ? -16.717 3.085 38.194 1.00 80.81 106 ARG A N 1
ATOM 820 C CA . ARG A 1 106 ? -15.414 2.446 38.020 1.00 80.81 106 ARG A CA 1
ATOM 821 C C . ARG A 1 106 ? -14.862 2.721 36.626 1.00 80.81 106 ARG A C 1
ATOM 823 O O . ARG A 1 106 ? -15.516 2.460 35.620 1.00 80.81 106 ARG A O 1
ATOM 830 N N . GLU A 1 107 ? -13.624 3.192 36.576 1.00 82.06 107 GLU A N 1
ATOM 831 C CA . GLU A 1 107 ? -12.905 3.411 35.325 1.00 82.06 107 GLU A CA 1
ATOM 832 C C . GLU A 1 107 ? -12.528 2.077 34.673 1.00 82.06 107 GLU A C 1
ATOM 834 O O . GLU A 1 107 ? -12.038 1.159 35.341 1.00 82.06 107 GLU A O 1
ATOM 839 N N . ILE A 1 108 ? -12.735 1.975 33.359 1.00 84.69 108 ILE A N 1
ATOM 840 C CA . ILE A 1 108 ? -12.383 0.792 32.573 1.00 84.69 108 ILE A CA 1
ATOM 841 C C . ILE A 1 108 ? -11.187 1.098 31.680 1.00 84.69 108 ILE A C 1
ATOM 843 O O . ILE A 1 108 ? -11.187 2.053 30.904 1.00 84.69 108 ILE A O 1
ATOM 847 N N . ALA A 1 109 ? -10.198 0.217 31.747 1.00 84.06 109 ALA A N 1
ATOM 848 C CA . ALA A 1 109 ? -8.987 0.254 30.949 1.00 84.06 109 ALA A CA 1
ATOM 849 C C . ALA A 1 109 ? -8.968 -0.925 29.973 1.00 84.06 109 ALA A C 1
ATOM 851 O O . ALA A 1 109 ? -8.756 -2.065 30.384 1.00 84.06 109 ALA A O 1
ATOM 852 N N . VAL A 1 110 ? -9.159 -0.680 28.677 1.00 85.25 110 VAL A N 1
ATOM 853 C CA . VAL A 1 110 ? -9.107 -1.729 27.649 1.00 85.25 110 VAL A C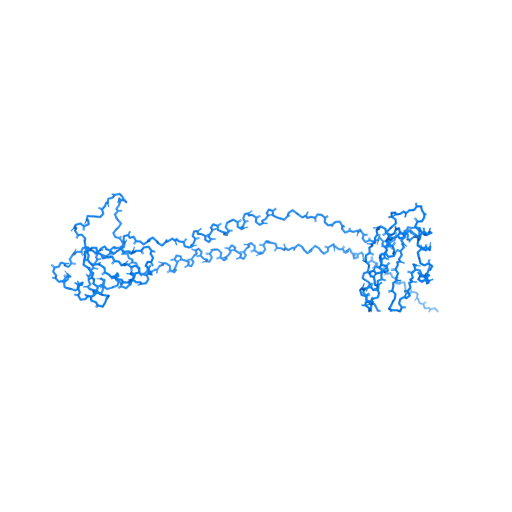A 1
ATOM 854 C C . VAL A 1 110 ? -7.711 -1.795 27.024 1.00 85.25 110 VAL A C 1
ATOM 856 O O . VAL A 1 110 ? -7.177 -0.794 26.539 1.00 85.25 110 VAL A O 1
ATOM 859 N N . LYS A 1 111 ? -7.121 -2.993 27.011 1.00 81.56 111 LYS A N 1
ATOM 860 C CA . LYS A 1 111 ? -5.815 -3.300 26.416 1.00 81.56 111 LYS A CA 1
ATOM 861 C C . LYS A 1 111 ? -5.953 -4.374 25.337 1.00 81.56 111 LYS A C 1
ATOM 863 O O . LYS A 1 111 ? -6.572 -5.413 25.565 1.00 81.56 111 LYS A O 1
ATOM 868 N N . GLY A 1 112 ? -5.360 -4.143 24.169 1.00 81.88 112 GLY A N 1
ATOM 869 C CA . GLY A 1 112 ? -5.281 -5.137 23.098 1.00 81.88 112 GLY A CA 1
ATOM 870 C C . GLY A 1 112 ? -3.886 -5.747 23.007 1.00 81.88 112 GLY A C 1
ATOM 871 O O . GLY A 1 112 ? -2.889 -5.037 23.109 1.00 81.88 112 GLY A O 1
ATOM 872 N N . ASP A 1 113 ? -3.801 -7.059 22.795 1.00 74.75 113 ASP A N 1
ATOM 873 C CA . ASP A 1 113 ? -2.549 -7.699 22.382 1.00 74.75 113 ASP A CA 1
ATOM 874 C C . ASP A 1 113 ? -2.120 -7.205 20.984 1.00 74.75 113 ASP A C 1
ATOM 876 O O . ASP A 1 113 ? -2.956 -6.859 20.148 1.00 74.75 113 ASP A O 1
ATOM 880 N N . ARG A 1 114 ? -0.816 -7.206 20.690 1.00 66.69 114 ARG A N 1
ATOM 881 C CA . ARG A 1 114 ? -0.240 -6.658 19.446 1.00 66.69 114 ARG A CA 1
ATOM 882 C C . ARG A 1 114 ? -0.823 -7.302 18.184 1.00 66.69 114 ARG A C 1
ATOM 884 O O . ARG A 1 114 ? -0.934 -6.646 17.154 1.00 66.69 114 ARG A O 1
ATOM 891 N N . ALA A 1 115 ? -1.171 -8.584 18.258 1.00 68.56 115 ALA A N 1
ATOM 892 C CA . ALA A 1 115 ? -1.710 -9.349 17.136 1.00 68.56 115 ALA A CA 1
ATOM 893 C C . ALA A 1 115 ? -3.251 -9.399 17.101 1.00 68.56 115 ALA A C 1
ATOM 895 O O . ALA A 1 115 ? -3.823 -10.079 16.246 1.00 68.56 115 ALA A O 1
ATOM 896 N N . VAL A 1 116 ? -3.944 -8.717 18.021 1.00 76.00 116 VAL A N 1
ATOM 897 C CA . VAL A 1 116 ? -5.407 -8.746 18.059 1.00 76.00 116 VAL A CA 1
ATOM 898 C C . VAL A 1 116 ? -5.995 -7.918 16.915 1.00 76.00 116 VAL A C 1
ATOM 900 O O . VAL A 1 116 ? -5.543 -6.814 16.610 1.00 76.00 116 VAL A O 1
ATOM 903 N N . LYS A 1 117 ? -7.043 -8.437 16.267 1.00 74.69 117 LYS A N 1
ATOM 904 C CA . LYS A 1 117 ? -7.779 -7.666 15.258 1.00 74.69 117 LYS A CA 1
ATOM 905 C C . LYS A 1 117 ? -8.437 -6.467 15.936 1.00 74.69 117 LYS A C 1
ATOM 907 O O . LYS A 1 117 ? -9.182 -6.646 16.896 1.00 74.69 117 LYS A O 1
ATOM 912 N N . TYR A 1 118 ? -8.245 -5.273 15.379 1.00 75.81 118 TYR A N 1
ATOM 913 C CA . TYR A 1 118 ? -8.813 -4.027 15.906 1.00 75.81 118 TYR A CA 1
ATOM 914 C C . TYR A 1 118 ? -10.326 -4.119 16.180 1.00 75.81 118 TYR A C 1
ATOM 916 O O . TYR A 1 118 ? -10.793 -3.700 17.235 1.00 75.81 118 TYR A O 1
ATOM 924 N N . GLY A 1 119 ? -11.083 -4.775 15.290 1.00 77.44 119 GLY A N 1
ATOM 925 C CA . GLY A 1 119 ? -12.522 -4.995 15.477 1.00 77.44 119 GLY A CA 1
ATOM 926 C C . GLY A 1 119 ? -12.880 -5.738 16.772 1.00 77.44 119 GLY A C 1
ATOM 927 O O . GLY A 1 119 ? -13.881 -5.421 17.402 1.00 77.44 119 GLY A O 1
ATOM 928 N N . ALA A 1 120 ? -12.036 -6.665 17.239 1.00 81.06 120 ALA A N 1
ATOM 929 C CA . ALA A 1 120 ? -12.292 -7.376 18.488 1.00 81.06 120 ALA A CA 1
ATOM 930 C C . ALA A 1 120 ? -12.200 -6.465 19.719 1.00 81.06 120 ALA A C 1
ATOM 932 O O . ALA A 1 120 ? -12.955 -6.661 20.666 1.00 81.06 120 ALA A O 1
ATOM 933 N N . VAL A 1 121 ? -11.312 -5.468 19.686 1.00 82.12 121 VAL A N 1
ATOM 934 C CA . VAL A 1 121 ? -11.173 -4.465 20.752 1.00 82.12 121 VAL A CA 1
ATOM 935 C C . VAL A 1 121 ? -12.337 -3.477 20.714 1.00 82.12 121 VAL A C 1
ATOM 937 O O . VAL A 1 121 ? -12.878 -3.127 21.761 1.00 82.12 121 VAL A O 1
ATOM 940 N N . ILE A 1 122 ? -12.771 -3.075 19.514 1.00 82.12 122 ILE A N 1
ATOM 941 C CA . ILE A 1 122 ? -13.936 -2.198 19.332 1.00 82.12 122 ILE A CA 1
ATOM 942 C C . ILE A 1 122 ? -15.212 -2.819 19.903 1.00 82.12 122 ILE A C 1
ATOM 944 O O . ILE A 1 122 ? -15.960 -2.123 20.585 1.00 82.12 122 ILE A O 1
ATOM 948 N N . ASP A 1 123 ? -15.443 -4.113 19.691 1.00 84.75 123 ASP A N 1
ATOM 949 C CA . ASP A 1 123 ? -16.631 -4.786 20.228 1.00 84.75 123 ASP A CA 1
ATOM 950 C C . ASP A 1 123 ? -16.657 -4.779 21.765 1.00 84.75 123 ASP A C 1
ATOM 952 O O . ASP A 1 123 ? -17.709 -4.568 22.367 1.00 84.75 123 ASP A O 1
ATOM 956 N N . VAL A 1 124 ? -15.497 -4.933 22.412 1.00 86.38 124 VAL A N 1
ATOM 957 C CA . VAL A 1 124 ? -15.372 -4.844 23.878 1.00 86.38 124 VAL A CA 1
ATOM 958 C C . VAL A 1 124 ? -15.591 -3.411 24.366 1.00 86.38 124 VAL A C 1
ATOM 960 O O . VAL A 1 124 ? -16.329 -3.194 25.327 1.00 86.38 124 VAL A O 1
ATOM 963 N N . LEU A 1 125 ? -15.010 -2.419 23.685 1.00 85.38 125 LEU A N 1
ATOM 964 C CA . LEU A 1 125 ? -15.237 -1.001 23.988 1.00 85.38 125 LEU A CA 1
ATOM 965 C C . LEU A 1 125 ? -16.710 -0.608 23.845 1.00 85.38 125 LEU A C 1
ATOM 967 O O . LEU A 1 125 ? -17.212 0.211 24.617 1.00 85.38 125 LEU A O 1
ATOM 971 N N . LYS A 1 126 ? -17.401 -1.176 22.853 1.00 85.44 126 LYS A N 1
ATOM 972 C CA . LYS A 1 126 ? -18.831 -0.968 22.646 1.00 85.44 126 LYS A CA 1
ATOM 973 C C . LYS A 1 126 ? -19.642 -1.600 23.774 1.00 85.44 126 LYS A C 1
ATOM 975 O O . LYS A 1 126 ? -20.449 -0.899 24.366 1.00 85.44 126 LYS A O 1
ATOM 980 N N . ALA A 1 127 ? -19.352 -2.850 24.143 1.00 87.00 127 ALA A N 1
ATOM 981 C CA . ALA A 1 127 ? -20.013 -3.516 25.266 1.00 87.00 127 ALA A CA 1
ATOM 982 C C . ALA A 1 127 ? -19.879 -2.721 26.578 1.00 87.00 127 ALA A C 1
ATOM 984 O O . ALA A 1 127 ? -20.852 -2.571 27.306 1.00 87.00 127 ALA A O 1
ATOM 985 N N . CYS A 1 128 ? -18.708 -2.137 26.855 1.00 86.88 128 CYS A N 1
ATOM 986 C CA . CYS A 1 128 ? -18.522 -1.286 28.037 1.00 86.88 128 CYS A CA 1
ATOM 987 C C . CYS A 1 128 ? -19.415 -0.034 28.008 1.00 86.88 128 CYS A C 1
ATOM 989 O O . CYS A 1 128 ? -19.980 0.349 29.031 1.00 86.88 128 CYS A O 1
ATOM 991 N N . ARG A 1 129 ? -19.568 0.602 26.840 1.00 83.19 129 ARG A N 1
ATOM 992 C CA . ARG A 1 129 ? -20.432 1.782 26.686 1.00 83.19 129 ARG A CA 1
ATOM 993 C C . ARG A 1 129 ? -21.917 1.446 26.724 1.00 83.19 129 ARG A C 1
ATOM 995 O O . ARG A 1 129 ? -22.664 2.181 27.357 1.00 83.19 129 ARG A O 1
ATOM 1002 N N . ASP A 1 130 ? -22.324 0.344 26.100 1.00 86.19 130 ASP A N 1
ATOM 1003 C CA . ASP A 1 130 ? -23.718 -0.115 26.089 1.00 86.19 130 ASP A CA 1
ATOM 1004 C C . ASP A 1 130 ? -24.213 -0.424 27.518 1.00 86.19 130 ASP A C 1
ATOM 1006 O O . ASP A 1 130 ? -25.376 -0.189 27.832 1.00 86.19 130 ASP A O 1
ATOM 1010 N N . VAL A 1 131 ? -23.311 -0.869 28.403 1.00 87.06 131 VAL A N 1
ATOM 1011 C CA . VAL A 1 131 ? -23.585 -1.102 29.833 1.00 87.06 131 VAL A CA 1
ATOM 1012 C C . VAL A 1 131 ? -23.648 0.194 30.661 1.00 87.06 131 VAL A C 1
ATOM 1014 O O . VAL A 1 131 ? -24.219 0.191 31.749 1.00 87.06 131 VAL A O 1
ATOM 1017 N N . GLY A 1 132 ? -23.118 1.314 30.157 1.00 83.75 132 GLY A N 1
ATOM 1018 C CA . GLY A 1 132 ? -23.189 2.622 30.823 1.00 83.75 132 GLY A CA 1
ATOM 1019 C C . GLY A 1 132 ? -21.907 3.082 31.524 1.00 83.75 132 GLY A C 1
ATOM 1020 O O . GLY A 1 132 ? -21.951 4.019 32.321 1.00 83.75 132 GLY A O 1
ATOM 1021 N N . PHE A 1 133 ? -20.748 2.473 31.245 1.00 83.62 133 PHE A N 1
ATOM 1022 C CA . PHE A 1 133 ? -19.478 2.995 31.756 1.00 83.62 133 PHE A CA 1
ATOM 1023 C C . PHE A 1 133 ? -19.095 4.296 31.035 1.00 83.62 133 PHE A C 1
ATOM 1025 O O . PHE A 1 133 ? -18.844 4.309 29.829 1.00 83.62 133 PHE A O 1
ATOM 1032 N N . ASN A 1 134 ? -19.020 5.392 31.794 1.00 72.12 134 ASN A N 1
ATOM 1033 C CA . ASN A 1 134 ? -18.741 6.729 31.258 1.00 72.12 134 ASN A CA 1
ATOM 1034 C C . ASN A 1 134 ? -17.249 6.964 30.964 1.00 72.12 134 ASN A C 1
ATOM 1036 O O . ASN A 1 134 ? -16.915 7.698 30.037 1.00 72.12 134 ASN A O 1
ATOM 1040 N N . ASN A 1 135 ? -16.357 6.306 31.716 1.00 73.25 135 ASN A N 1
ATOM 1041 C CA . ASN A 1 135 ? -14.904 6.448 31.602 1.00 73.25 135 ASN A CA 1
ATOM 1042 C C . ASN A 1 135 ? -14.269 5.137 31.122 1.00 73.25 135 ASN A C 1
ATOM 1044 O O . ASN A 1 135 ? -13.842 4.305 31.924 1.00 73.25 135 ASN A O 1
ATOM 1048 N N . VAL A 1 136 ? -14.220 4.955 29.799 1.00 77.81 136 VAL A N 1
ATOM 1049 C CA . VAL A 1 136 ? -13.580 3.802 29.147 1.00 77.81 136 VAL A CA 1
ATOM 1050 C C . VAL A 1 136 ? -12.390 4.288 28.318 1.00 77.81 136 VAL A C 1
ATOM 1052 O O . VAL A 1 136 ? -12.569 4.927 27.282 1.00 77.81 136 VAL A O 1
ATOM 1055 N N . GLY A 1 137 ? -11.176 3.974 28.770 1.00 71.62 137 GLY A N 1
ATOM 1056 C CA . GLY A 1 137 ? -9.924 4.316 28.098 1.00 71.62 137 GLY A CA 1
ATOM 1057 C C . GLY A 1 137 ? -9.329 3.132 27.336 1.00 71.62 137 GLY A C 1
ATOM 1058 O O . GLY A 1 137 ? -9.378 1.993 27.797 1.00 71.62 137 GLY A O 1
ATOM 1059 N N . LEU A 1 138 ? -8.733 3.400 26.174 1.00 74.94 138 LEU A N 1
ATOM 1060 C CA . LEU A 1 138 ? -7.894 2.451 25.440 1.00 74.94 138 LEU A CA 1
ATOM 1061 C C . LEU A 1 138 ? -6.435 2.810 25.723 1.00 74.94 138 LEU A C 1
ATOM 1063 O O . LEU A 1 138 ? -6.028 3.929 25.437 1.00 74.94 138 LEU A O 1
ATOM 1067 N N . ILE A 1 139 ? -5.669 1.887 26.308 1.00 67.25 139 ILE A N 1
ATOM 1068 C CA . ILE A 1 139 ? -4.319 2.204 26.812 1.00 67.25 139 ILE A CA 1
ATOM 1069 C C . ILE A 1 139 ? -3.229 1.843 25.804 1.00 67.25 139 ILE A C 1
ATOM 1071 O O . ILE A 1 139 ? -2.245 2.563 25.681 1.00 67.25 139 ILE A O 1
ATOM 1075 N N . ASP A 1 140 ? -3.382 0.735 25.080 1.00 62.09 140 ASP A N 1
ATOM 1076 C CA . ASP A 1 140 ? -2.338 0.262 24.175 1.00 62.09 140 ASP A CA 1
ATOM 1077 C C . ASP A 1 140 ? -2.937 -0.631 23.082 1.00 62.09 140 ASP A C 1
ATOM 1079 O O . ASP A 1 140 ? -3.602 -1.636 23.367 1.00 62.09 140 ASP A O 1
ATOM 1083 N N . ILE A 1 141 ? -2.709 -0.242 21.828 1.00 62.22 141 ILE A N 1
ATOM 1084 C CA . ILE A 1 141 ? -2.759 -1.138 20.677 1.00 62.22 141 ILE A CA 1
ATOM 1085 C C . ILE A 1 141 ? -1.518 -0.810 19.858 1.00 62.22 141 ILE A C 1
ATOM 1087 O O . ILE A 1 141 ? -1.482 0.197 19.149 1.00 62.22 141 ILE A O 1
ATOM 1091 N N . ASN A 1 142 ? -0.510 -1.677 19.910 1.00 53.78 142 ASN A N 1
ATOM 1092 C CA . ASN A 1 142 ? 0.658 -1.545 19.052 1.00 53.78 142 ASN A CA 1
ATOM 1093 C C . ASN A 1 142 ? 0.307 -1.980 17.616 1.00 53.78 142 ASN A C 1
ATOM 1095 O O . ASN A 1 142 ? 0.769 -3.013 17.123 1.00 53.78 142 ASN A O 1
ATOM 1099 N N . VAL A 1 143 ? -0.518 -1.187 16.933 1.00 55.28 143 VAL A N 1
ATOM 1100 C CA . VAL A 1 143 ? -0.681 -1.266 15.483 1.00 55.28 143 VAL A CA 1
ATOM 1101 C C . VAL A 1 143 ? 0.615 -0.711 14.911 1.00 55.28 143 VAL A C 1
ATOM 1103 O O . VAL A 1 143 ? 0.824 0.494 14.937 1.00 55.28 143 VAL A O 1
ATOM 1106 N N . THR A 1 144 ? 1.529 -1.559 14.434 1.00 54.22 144 THR A N 1
ATOM 1107 C CA . THR A 1 144 ? 2.610 -1.054 13.574 1.00 54.22 144 THR A CA 1
ATOM 1108 C C . THR A 1 144 ? 1.936 -0.357 12.398 1.00 54.22 144 THR A C 1
ATOM 1110 O O . THR A 1 144 ? 1.228 -1.052 11.655 1.00 54.22 144 THR A O 1
ATOM 1113 N N . PRO A 1 145 ? 2.071 0.971 12.229 1.00 62.34 145 PRO A N 1
ATOM 1114 C CA . PRO A 1 145 ? 1.381 1.649 11.153 1.00 62.34 145 PRO A CA 1
ATOM 1115 C C . PRO A 1 145 ? 1.982 1.128 9.853 1.00 62.34 145 PRO A C 1
ATOM 1117 O O . PRO A 1 145 ? 3.133 1.405 9.529 1.00 62.34 145 PRO A O 1
ATOM 1120 N N . LEU A 1 146 ? 1.207 0.353 9.090 1.00 59.88 146 LEU A N 1
ATOM 1121 C CA . LEU A 1 146 ? 1.582 -0.036 7.726 1.00 59.88 146 LEU A CA 1
ATOM 1122 C C . LEU A 1 146 ? 1.915 1.206 6.876 1.00 59.88 146 LEU A C 1
ATOM 1124 O O . LEU A 1 146 ? 2.711 1.117 5.947 1.00 59.88 146 LEU A O 1
ATOM 1128 N N . VAL A 1 147 ? 1.361 2.365 7.252 1.00 62.94 147 VAL A N 1
ATOM 1129 C CA . VAL A 1 147 ? 1.662 3.689 6.697 1.00 62.94 147 VAL A CA 1
ATOM 1130 C C . VAL A 1 147 ? 3.152 4.021 6.773 1.00 62.94 147 VAL A C 1
ATOM 1132 O O . VAL A 1 147 ? 3.701 4.455 5.768 1.00 62.94 147 VAL A O 1
ATOM 1135 N N . ASP A 1 148 ? 3.823 3.767 7.898 1.00 64.19 148 ASP A N 1
ATOM 1136 C CA . ASP A 1 148 ? 5.229 4.154 8.077 1.00 64.19 148 ASP A CA 1
ATOM 1137 C C . ASP A 1 148 ? 6.142 3.354 7.142 1.00 64.19 148 ASP A C 1
ATOM 1139 O O . ASP A 1 148 ? 7.050 3.897 6.517 1.00 64.19 148 ASP A O 1
ATOM 1143 N N . VAL A 1 149 ? 5.851 2.062 6.968 1.00 67.19 149 VAL A N 1
ATOM 1144 C CA . VAL A 1 149 ? 6.623 1.174 6.089 1.00 67.19 149 VAL A CA 1
ATOM 1145 C C . VAL A 1 149 ? 6.395 1.520 4.617 1.00 67.19 149 VAL A C 1
ATOM 1147 O O . VAL A 1 149 ? 7.349 1.582 3.841 1.00 67.19 149 VAL A O 1
ATOM 1150 N N . VAL A 1 150 ? 5.143 1.776 4.226 1.00 68.19 150 VAL A N 1
ATOM 1151 C CA . VAL A 1 150 ? 4.790 2.112 2.837 1.00 68.19 150 VAL A CA 1
ATOM 1152 C C . VAL A 1 150 ? 5.302 3.506 2.456 1.00 68.19 150 VAL A C 1
ATOM 1154 O O . VAL A 1 150 ? 5.804 3.686 1.347 1.00 68.19 150 VAL A O 1
ATOM 1157 N N . LEU A 1 151 ? 5.250 4.475 3.374 1.00 72.50 151 LEU A N 1
ATOM 1158 C CA . LEU A 1 151 ? 5.756 5.834 3.164 1.00 72.50 151 LEU A CA 1
ATOM 1159 C C . LEU A 1 151 ? 7.281 5.852 3.012 1.00 72.50 151 LEU A C 1
ATOM 1161 O O . LEU A 1 151 ? 7.791 6.489 2.093 1.00 72.50 151 LEU A O 1
ATOM 1165 N N . VAL A 1 152 ? 8.007 5.091 3.837 1.00 73.62 152 VAL A N 1
ATOM 1166 C CA . VAL A 1 152 ? 9.461 4.918 3.684 1.00 73.62 152 VAL A CA 1
ATOM 1167 C C . VAL A 1 152 ? 9.798 4.311 2.320 1.00 73.62 152 VAL A C 1
ATOM 1169 O O . VAL A 1 152 ? 10.690 4.810 1.634 1.00 73.62 152 VAL A O 1
ATOM 1172 N N . LEU A 1 153 ? 9.059 3.290 1.878 1.00 70.25 153 LEU A N 1
ATOM 1173 C CA . LEU A 1 153 ? 9.288 2.653 0.578 1.00 70.25 153 LEU A CA 1
ATOM 1174 C C . LEU A 1 153 ? 9.052 3.617 -0.600 1.00 70.25 153 LEU A C 1
ATOM 1176 O O . LEU A 1 153 ? 9.824 3.623 -1.559 1.00 70.25 153 LEU A O 1
ATOM 1180 N N . LEU A 1 154 ? 8.023 4.466 -0.515 1.00 72.62 154 LEU A N 1
ATOM 1181 C CA . LEU A 1 154 ? 7.717 5.468 -1.541 1.00 72.62 154 LEU A CA 1
ATOM 1182 C C . LEU A 1 154 ? 8.720 6.626 -1.558 1.00 72.62 154 LEU A C 1
ATOM 1184 O O . LEU A 1 154 ? 9.083 7.077 -2.642 1.00 72.62 154 LEU A O 1
ATOM 1188 N N . ILE A 1 155 ? 9.231 7.063 -0.401 1.00 74.44 155 ILE A N 1
ATOM 1189 C CA . ILE A 1 155 ? 10.317 8.056 -0.328 1.00 74.44 155 ILE A CA 1
ATOM 1190 C C . ILE A 1 155 ? 11.589 7.499 -0.972 1.00 74.44 155 ILE A C 1
ATOM 1192 O O . ILE A 1 155 ? 12.212 8.181 -1.784 1.00 74.44 155 ILE A O 1
ATOM 1196 N N . ILE A 1 156 ? 11.946 6.248 -0.666 1.00 68.38 156 ILE A N 1
ATOM 1197 C CA . ILE A 1 156 ? 13.090 5.561 -1.281 1.00 68.38 156 ILE A CA 1
ATOM 1198 C C . ILE A 1 156 ? 12.926 5.528 -2.807 1.00 68.38 156 ILE A C 1
ATOM 1200 O O . ILE A 1 156 ? 13.850 5.894 -3.531 1.00 68.38 156 ILE A O 1
ATOM 1204 N N . PHE A 1 157 ? 11.744 5.169 -3.314 1.00 69.81 157 PHE A N 1
ATOM 1205 C CA . PHE A 1 157 ? 11.483 5.151 -4.753 1.00 69.81 157 PHE A CA 1
ATOM 1206 C C . PHE A 1 157 ? 11.534 6.560 -5.375 1.00 69.81 157 PHE A C 1
ATOM 1208 O O . PHE A 1 157 ? 12.192 6.756 -6.394 1.00 69.81 157 PHE A O 1
ATOM 1215 N N . MET A 1 158 ? 10.921 7.569 -4.751 1.00 73.38 158 MET A N 1
ATOM 1216 C CA . MET A 1 158 ? 10.909 8.951 -5.253 1.00 73.38 158 MET A CA 1
ATOM 1217 C C . MET A 1 158 ? 12.308 9.582 -5.297 1.00 73.38 158 MET A C 1
ATOM 1219 O O . MET A 1 158 ? 12.600 10.366 -6.197 1.00 73.38 158 MET A O 1
ATOM 1223 N N . VAL A 1 159 ? 13.178 9.236 -4.347 1.00 70.31 159 VAL A N 1
ATOM 1224 C CA . VAL A 1 159 ? 14.534 9.794 -4.247 1.00 70.31 159 VAL A CA 1
ATOM 1225 C C . VAL A 1 159 ? 15.539 9.032 -5.117 1.00 70.31 159 VAL A C 1
ATOM 1227 O O . VAL A 1 159 ? 16.412 9.657 -5.713 1.00 70.31 159 VAL A O 1
ATOM 1230 N N . ILE A 1 160 ? 15.427 7.704 -5.232 1.00 60.47 160 ILE A N 1
ATOM 1231 C CA . ILE A 1 160 ? 16.418 6.881 -5.952 1.00 60.47 160 ILE A CA 1
ATOM 1232 C C . ILE A 1 160 ? 16.126 6.797 -7.458 1.00 60.47 160 ILE A C 1
ATOM 1234 O O . ILE A 1 160 ? 17.058 6.841 -8.261 1.00 60.47 160 ILE A O 1
ATOM 1238 N N . THR A 1 161 ? 14.858 6.722 -7.876 1.00 63.19 161 THR A N 1
ATOM 1239 C CA . THR A 1 161 ? 14.491 6.591 -9.302 1.00 63.19 161 THR A CA 1
ATOM 1240 C C . THR A 1 161 ? 15.002 7.732 -10.201 1.00 63.19 161 THR A C 1
ATOM 1242 O O . THR A 1 161 ? 15.498 7.423 -11.288 1.00 63.19 161 THR A O 1
ATOM 1245 N N . PRO A 1 162 ? 14.983 9.025 -9.803 1.00 68.12 162 PRO A N 1
ATOM 1246 C CA . PRO A 1 162 ? 15.516 10.084 -10.665 1.00 68.12 162 PRO A CA 1
ATOM 1247 C C . PRO A 1 162 ? 17.033 9.977 -10.903 1.00 68.12 162 PRO A C 1
ATOM 1249 O O . PRO A 1 162 ? 17.528 10.492 -11.902 1.00 68.12 162 PRO A O 1
ATOM 1252 N N . VAL A 1 163 ? 17.783 9.268 -10.051 1.00 58.97 163 VAL A N 1
ATOM 1253 C CA . VAL A 1 163 ? 19.247 9.138 -10.181 1.00 58.97 163 VAL A CA 1
ATOM 1254 C C . VAL A 1 163 ? 19.649 8.165 -11.303 1.00 58.97 163 VAL A C 1
ATOM 1256 O O . VAL A 1 163 ? 20.769 8.225 -11.806 1.00 58.97 163 VAL A O 1
ATOM 1259 N N . VAL A 1 164 ? 18.729 7.317 -11.778 1.00 56.44 164 VAL A N 1
ATOM 1260 C CA . VAL A 1 164 ? 19.002 6.328 -12.840 1.00 56.44 164 VAL A CA 1
ATOM 1261 C C . VAL A 1 164 ? 18.863 6.923 -14.256 1.00 56.44 164 VAL A C 1
ATOM 1263 O O . VAL A 1 164 ? 19.217 6.277 -15.238 1.00 56.44 164 VAL A O 1
ATOM 1266 N N . GLN A 1 165 ? 18.435 8.182 -14.400 1.00 53.47 165 GLN A N 1
ATOM 1267 C CA . GLN A 1 165 ? 18.240 8.834 -15.706 1.00 53.47 165 GLN A CA 1
ATOM 1268 C C . GLN A 1 165 ? 19.489 9.541 -16.264 1.00 53.47 165 GLN A C 1
ATOM 1270 O O . GLN A 1 165 ? 19.379 10.534 -16.983 1.00 53.47 165 GLN A O 1
ATOM 1275 N N . MET A 1 166 ? 20.694 9.032 -15.987 1.00 56.12 166 MET A N 1
ATOM 1276 C CA . MET A 1 166 ? 21.883 9.444 -16.742 1.00 56.12 166 MET A CA 1
ATOM 1277 C C . MET A 1 166 ? 21.742 8.932 -18.178 1.00 56.12 166 MET A C 1
ATOM 1279 O O . MET A 1 166 ? 22.051 7.780 -18.480 1.00 56.12 166 MET A O 1
ATOM 1283 N N . GLY A 1 167 ? 21.200 9.791 -19.045 1.00 54.50 167 GLY A N 1
ATOM 1284 C CA . GLY A 1 167 ? 20.959 9.515 -20.453 1.00 54.50 167 GLY A CA 1
ATOM 1285 C C . GLY A 1 167 ? 22.214 8.965 -21.116 1.00 54.50 167 GLY A C 1
ATOM 1286 O O . GLY A 1 167 ? 23.226 9.654 -21.247 1.00 54.50 167 GLY A O 1
ATOM 1287 N N . TYR A 1 168 ? 22.154 7.706 -21.539 1.00 57.19 168 TYR A N 1
ATOM 1288 C CA . TYR A 1 168 ? 23.183 7.149 -22.397 1.00 57.19 168 TYR A CA 1
ATOM 1289 C C . TYR A 1 168 ? 23.112 7.913 -23.719 1.00 57.19 168 TYR A C 1
ATOM 1291 O O . TYR A 1 168 ? 22.073 7.904 -24.380 1.00 57.19 168 TYR A O 1
ATOM 1299 N N . LEU A 1 169 ? 24.180 8.619 -24.095 1.00 51.66 169 LEU A N 1
ATOM 1300 C CA . LEU A 1 169 ? 24.241 9.322 -25.376 1.00 51.66 169 LEU A CA 1
ATOM 1301 C C . LEU A 1 169 ? 24.214 8.288 -26.508 1.00 51.66 169 LEU A C 1
ATOM 1303 O O . LEU A 1 169 ? 25.256 7.814 -26.962 1.00 51.66 169 LEU A O 1
ATOM 1307 N N . VAL A 1 170 ? 23.019 7.931 -26.978 1.00 55.75 170 VAL A N 1
ATOM 1308 C CA . VAL A 1 170 ? 22.850 7.118 -28.180 1.00 55.75 170 VAL A CA 1
ATOM 1309 C C . VAL A 1 170 ? 23.186 8.009 -29.370 1.00 55.75 170 VAL A C 1
ATOM 1311 O O . VAL A 1 170 ? 22.379 8.810 -29.840 1.00 55.75 170 VAL A O 1
ATOM 1314 N N . ARG A 1 171 ? 24.430 7.899 -29.841 1.00 51.81 171 ARG A N 1
ATOM 1315 C CA . ARG A 1 171 ? 24.870 8.513 -31.093 1.00 51.81 171 ARG A CA 1
ATOM 1316 C C . ARG A 1 171 ? 24.210 7.783 -32.254 1.00 51.81 171 ARG A C 1
ATOM 1318 O O . ARG A 1 171 ? 24.716 6.770 -32.727 1.00 51.81 171 ARG A O 1
ATOM 1325 N N . VAL A 1 172 ? 23.089 8.313 -32.722 1.00 52.94 172 VAL A N 1
ATOM 1326 C CA . VAL A 1 172 ? 22.524 7.907 -34.008 1.00 52.94 172 VAL A CA 1
ATOM 1327 C C . VAL A 1 172 ? 23.393 8.526 -35.111 1.00 52.94 172 VAL A C 1
ATOM 1329 O O . VAL A 1 172 ? 23.698 9.722 -35.027 1.00 52.94 172 VAL A O 1
ATOM 1332 N N . PRO A 1 173 ? 23.836 7.762 -36.127 1.00 61.66 173 PRO A N 1
ATOM 1333 C CA . PRO A 1 173 ? 24.543 8.329 -37.268 1.00 61.66 173 PRO A CA 1
ATOM 1334 C C . PRO A 1 173 ? 23.705 9.456 -37.892 1.00 61.66 173 PRO A C 1
ATOM 1336 O O . PRO A 1 173 ? 22.493 9.288 -38.055 1.00 61.66 173 PRO A O 1
ATOM 1339 N N . PRO A 1 174 ? 24.302 10.612 -38.230 1.00 66.06 174 PRO A N 1
ATOM 1340 C CA . PRO A 1 174 ? 23.562 11.690 -38.867 1.00 66.06 174 PRO A CA 1
ATOM 1341 C C . PRO A 1 174 ? 22.964 11.183 -40.182 1.00 66.06 174 PRO A C 1
ATOM 1343 O O . PRO A 1 174 ? 23.670 10.610 -41.013 1.00 66.06 174 PRO A O 1
ATOM 1346 N N . LYS A 1 175 ? 21.657 11.400 -40.378 1.00 56.19 175 LYS A N 1
ATOM 1347 C CA . LYS A 1 175 ? 20.991 11.146 -41.661 1.00 56.19 175 LYS A CA 1
ATOM 1348 C C . LYS A 1 175 ? 21.762 11.899 -42.746 1.00 56.19 175 LYS A C 1
ATOM 1350 O O . LYS A 1 175 ? 21.972 13.107 -42.613 1.00 56.19 175 LYS A O 1
ATOM 1355 N N . ALA A 1 176 ? 22.210 11.179 -43.776 1.00 57.25 176 ALA A N 1
ATOM 1356 C CA . ALA A 1 176 ? 23.032 11.747 -44.838 1.00 57.25 176 ALA A CA 1
ATOM 1357 C C . ALA A 1 176 ? 22.355 13.012 -45.411 1.00 57.25 176 ALA A C 1
ATOM 1359 O O . ALA A 1 176 ? 21.165 12.960 -45.742 1.00 57.25 176 ALA A O 1
ATOM 1360 N N . PRO A 1 177 ? 23.053 14.162 -45.484 1.00 51.84 177 PRO A N 1
ATOM 1361 C CA . PRO A 1 177 ? 22.465 15.384 -46.009 1.00 51.84 177 PRO A CA 1
ATOM 1362 C C . PRO A 1 177 ? 21.956 15.179 -47.440 1.00 51.84 177 PRO A C 1
ATOM 1364 O O . PRO A 1 177 ? 22.628 14.586 -48.274 1.00 51.84 177 PRO A O 1
ATOM 1367 N N . ALA A 1 178 ? 20.777 15.718 -47.752 1.00 57.38 178 ALA A N 1
ATOM 1368 C CA . ALA A 1 178 ? 20.129 15.551 -49.058 1.00 57.38 178 ALA A CA 1
ATOM 1369 C C . ALA A 1 178 ? 20.889 16.192 -50.246 1.00 57.38 178 ALA A C 1
ATOM 1371 O O . ALA A 1 178 ? 20.454 16.061 -51.381 1.00 57.38 178 ALA A O 1
ATOM 1372 N N . ASN A 1 179 ? 22.019 16.863 -49.996 1.00 54.03 179 ASN A N 1
ATOM 1373 C CA . ASN A 1 179 ? 22.899 17.468 -50.999 1.00 54.03 179 ASN A CA 1
ATOM 1374 C C . ASN A 1 179 ? 24.369 17.138 -50.696 1.00 54.03 179 ASN A C 1
ATOM 1376 O O . ASN A 1 179 ? 25.191 18.031 -50.480 1.00 54.03 179 ASN A O 1
ATOM 1380 N N . LEU A 1 180 ? 24.721 15.852 -50.656 1.00 51.19 180 LEU A N 1
ATOM 1381 C CA . LEU A 1 180 ? 26.128 15.494 -50.823 1.00 51.19 180 LEU A CA 1
ATOM 1382 C C . LEU A 1 180 ? 26.562 15.933 -52.236 1.00 51.19 180 LEU A C 1
ATOM 1384 O O . LEU A 1 180 ? 25.840 15.641 -53.194 1.00 51.19 180 LEU A O 1
ATOM 1388 N N . PRO A 1 181 ? 27.722 16.599 -52.410 1.00 47.56 181 PRO A N 1
ATOM 1389 C CA . PRO A 1 181 ? 28.327 16.685 -53.734 1.00 47.56 181 PRO A CA 1
ATOM 1390 C C . PRO A 1 181 ? 28.415 15.257 -54.310 1.00 47.56 181 PRO A C 1
ATOM 1392 O O . PRO A 1 181 ? 28.681 14.331 -53.536 1.00 47.56 181 PRO A O 1
ATOM 1395 N N . PRO A 1 182 ? 28.197 15.041 -55.623 1.00 54.28 182 PRO A N 1
ATOM 1396 C CA . PRO A 1 182 ? 28.108 13.704 -56.229 1.00 54.28 182 PRO A CA 1
ATOM 1397 C C . PRO A 1 182 ? 29.275 12.768 -55.883 1.00 54.28 182 PRO A C 1
ATOM 1399 O O . PRO A 1 182 ? 29.138 11.552 -55.955 1.00 54.28 182 PRO A O 1
ATOM 1402 N N . SER A 1 183 ? 30.410 13.334 -55.479 1.00 51.34 183 SER A N 1
ATOM 1403 C CA . SER A 1 183 ? 31.623 12.645 -55.050 1.00 51.34 183 SER A CA 1
ATOM 1404 C C . SER A 1 183 ? 31.532 11.992 -53.663 1.00 51.34 183 SER A C 1
ATOM 1406 O O . SER A 1 183 ? 32.219 11.011 -53.423 1.00 51.34 183 SER A O 1
ATOM 1408 N N . ALA A 1 184 ? 30.695 12.482 -52.743 1.00 50.12 184 ALA A N 1
ATOM 1409 C CA . ALA A 1 184 ? 30.587 11.924 -51.387 1.00 50.12 184 ALA A CA 1
ATOM 1410 C C . ALA A 1 184 ? 29.556 10.773 -51.288 1.00 50.12 184 ALA A C 1
ATOM 1412 O O . ALA A 1 184 ? 29.548 10.021 -50.315 1.00 50.12 184 ALA A O 1
ATOM 1413 N N . ILE A 1 185 ? 28.699 10.610 -52.303 1.00 49.97 185 ILE A N 1
ATOM 1414 C CA . ILE A 1 185 ? 27.797 9.450 -52.455 1.00 49.97 185 ILE A CA 1
ATOM 1415 C C . ILE A 1 185 ? 28.579 8.219 -52.963 1.00 49.97 185 ILE A C 1
ATOM 1417 O O . ILE A 1 185 ? 28.134 7.090 -52.795 1.00 49.97 185 ILE A O 1
ATOM 1421 N N . GLN A 1 186 ? 29.774 8.416 -53.531 1.00 50.94 186 GLN A N 1
ATOM 1422 C CA . GLN A 1 186 ? 30.570 7.353 -54.163 1.00 50.94 186 GLN A CA 1
ATOM 1423 C C . GLN A 1 186 ? 31.265 6.403 -53.173 1.00 50.94 186 GLN A C 1
ATOM 1425 O O . GLN A 1 186 ? 31.740 5.351 -53.588 1.00 50.94 186 GLN A O 1
ATOM 1430 N N . ASP A 1 187 ? 31.296 6.729 -51.877 1.00 56.12 187 ASP A N 1
ATOM 1431 C CA . ASP A 1 187 ? 31.974 5.917 -50.853 1.00 56.12 187 ASP A CA 1
ATOM 1432 C C . ASP A 1 187 ? 31.041 5.043 -50.000 1.00 56.12 187 ASP A C 1
ATOM 1434 O O . ASP A 1 187 ? 31.509 4.342 -49.100 1.00 56.12 187 ASP A O 1
ATOM 1438 N N . GLN A 1 188 ? 29.734 5.055 -50.277 1.00 66.31 188 GLN A N 1
ATOM 1439 C CA . GLN A 1 188 ? 28.764 4.204 -49.586 1.00 66.31 188 GLN A CA 1
ATOM 1440 C C . GLN A 1 188 ? 28.525 2.934 -50.398 1.00 66.31 188 GLN A C 1
ATOM 1442 O O . GLN A 1 188 ? 28.171 2.994 -51.573 1.00 66.31 188 GLN A O 1
ATOM 1447 N N . ILE A 1 189 ? 28.722 1.781 -49.763 1.00 79.12 189 ILE A N 1
ATOM 1448 C CA . ILE A 1 189 ? 28.500 0.474 -50.381 1.00 79.12 189 ILE A CA 1
ATOM 1449 C C . ILE A 1 189 ? 27.166 -0.049 -49.862 1.00 79.12 189 ILE A C 1
ATOM 1451 O O . ILE A 1 189 ? 27.009 -0.247 -48.657 1.00 79.12 189 ILE A O 1
ATOM 1455 N N . VAL A 1 190 ? 26.206 -0.270 -50.755 1.00 83.12 190 VAL A N 1
ATOM 1456 C CA . VAL A 1 190 ? 24.914 -0.870 -50.404 1.00 83.12 190 VAL A CA 1
ATOM 1457 C C . VAL A 1 190 ? 24.939 -2.343 -50.788 1.00 83.12 190 VAL A C 1
ATOM 1459 O O . VAL A 1 190 ? 25.127 -2.679 -51.952 1.00 83.12 190 VAL A O 1
ATOM 1462 N N . LEU A 1 191 ? 24.752 -3.221 -49.812 1.00 87.06 191 LEU A N 1
ATOM 1463 C CA . LEU A 1 191 ? 24.569 -4.651 -50.007 1.00 87.06 191 LEU A CA 1
ATOM 1464 C C . LEU A 1 191 ? 23.080 -4.961 -49.949 1.00 87.06 191 LEU A C 1
ATOM 1466 O O . LEU A 1 191 ? 22.459 -4.791 -48.901 1.00 87.06 191 LEU A O 1
ATOM 1470 N N . ARG A 1 192 ? 22.508 -5.422 -51.059 1.00 84.81 192 ARG A N 1
ATOM 1471 C CA . ARG A 1 192 ? 21.100 -5.816 -51.122 1.00 84.81 192 ARG A CA 1
ATOM 1472 C C . ARG A 1 192 ? 20.975 -7.319 -51.330 1.00 84.81 192 ARG A C 1
ATOM 1474 O O . ARG A 1 192 ? 21.643 -7.878 -52.196 1.00 84.81 192 ARG A O 1
ATOM 1481 N N . LEU A 1 193 ? 20.098 -7.942 -50.549 1.00 86.50 193 LEU A N 1
ATOM 1482 C CA . LEU A 1 193 ? 19.761 -9.360 -50.645 1.00 86.50 193 LEU A CA 1
ATOM 1483 C C . LEU A 1 193 ? 18.278 -9.499 -51.005 1.00 86.50 193 LEU A C 1
ATOM 1485 O O . LEU A 1 193 ? 17.419 -9.082 -50.224 1.00 86.50 193 LEU A O 1
ATOM 1489 N N . LEU A 1 194 ? 17.980 -10.062 -52.178 1.00 84.31 194 LEU A N 1
ATOM 1490 C CA . LEU A 1 194 ? 16.609 -10.357 -52.614 1.00 84.31 194 LEU A CA 1
ATOM 1491 C C . LEU A 1 194 ? 16.134 -11.750 -52.141 1.00 84.31 194 LEU A C 1
ATOM 1493 O O . LEU A 1 194 ? 16.976 -12.586 -51.803 1.00 84.31 194 LEU A O 1
ATOM 1497 N N . PRO A 1 195 ? 14.809 -12.025 -52.170 1.00 80.25 195 PRO A N 1
ATOM 1498 C CA . PRO A 1 195 ? 14.221 -13.296 -51.713 1.00 80.25 195 PRO A CA 1
ATOM 1499 C C . PRO A 1 195 ? 14.708 -14.546 -52.447 1.00 80.25 195 PRO A C 1
ATOM 1501 O O . PRO A 1 195 ? 14.651 -15.647 -51.913 1.00 80.25 195 PRO A O 1
ATOM 1504 N N . ASP A 1 196 ? 15.224 -14.393 -53.662 1.00 81.94 196 ASP A N 1
ATOM 1505 C CA . ASP A 1 196 ? 15.785 -15.476 -54.474 1.00 81.94 196 ASP A CA 1
ATOM 1506 C C . ASP A 1 196 ? 17.291 -15.688 -54.252 1.00 81.94 196 ASP A C 1
ATOM 1508 O O . ASP A 1 196 ? 17.967 -16.293 -55.084 1.00 81.94 196 ASP A O 1
ATOM 1512 N N . ALA A 1 197 ? 17.822 -15.182 -53.135 1.00 79.44 197 ALA A N 1
ATOM 1513 C CA . ALA A 1 197 ? 19.241 -15.198 -52.791 1.00 79.44 197 ALA A CA 1
ATOM 1514 C C . ALA A 1 197 ? 20.145 -14.450 -53.789 1.00 79.44 197 ALA A C 1
ATOM 1516 O O . ALA A 1 197 ? 21.370 -14.609 -53.754 1.00 79.44 197 ALA A O 1
ATOM 1517 N N . ARG A 1 198 ? 19.579 -13.591 -54.650 1.00 85.62 198 ARG A N 1
ATOM 1518 C CA . ARG A 1 198 ? 20.387 -12.691 -55.473 1.00 85.62 198 ARG A CA 1
ATOM 1519 C C . ARG A 1 198 ? 20.994 -11.592 -54.619 1.00 85.62 198 ARG A C 1
ATOM 1521 O O . ARG A 1 198 ? 20.311 -10.905 -53.852 1.00 85.62 198 ARG A O 1
ATOM 1528 N N . ILE A 1 199 ? 22.295 -11.420 -54.803 1.00 87.50 199 ILE A N 1
ATOM 1529 C CA . ILE A 1 199 ? 23.107 -10.448 -54.091 1.00 87.50 199 ILE A CA 1
ATOM 1530 C C . ILE A 1 199 ? 23.413 -9.301 -55.041 1.00 87.50 199 ILE A C 1
ATOM 1532 O O . ILE A 1 199 ? 23.868 -9.502 -56.165 1.00 87.50 199 ILE A O 1
ATOM 1536 N N . PHE A 1 200 ? 23.208 -8.084 -54.564 1.00 83.75 200 PHE A N 1
ATOM 1537 C CA . PHE A 1 200 ? 23.574 -6.873 -55.276 1.00 83.75 200 PHE A CA 1
ATOM 1538 C C . PHE A 1 200 ? 24.571 -6.082 -54.443 1.00 83.75 200 PHE A C 1
ATOM 1540 O O . PHE A 1 200 ? 24.360 -5.848 -53.251 1.00 83.75 200 PHE A O 1
ATOM 1547 N N . ILE A 1 201 ? 25.647 -5.643 -55.092 1.00 86.06 201 ILE A N 1
ATOM 1548 C CA . ILE A 1 201 ? 26.543 -4.627 -54.549 1.00 86.06 201 ILE A CA 1
ATOM 1549 C C . ILE A 1 201 ? 26.269 -3.347 -55.331 1.00 86.06 201 ILE A C 1
ATOM 1551 O O . ILE A 1 201 ? 26.504 -3.267 -56.537 1.00 86.06 201 ILE A O 1
ATOM 1555 N N . ASN A 1 202 ? 25.750 -2.337 -54.643 1.00 83.38 202 ASN A N 1
ATOM 1556 C CA . ASN A 1 202 ? 25.228 -1.109 -55.227 1.00 83.38 202 ASN A CA 1
ATOM 1557 C C . ASN A 1 202 ? 24.112 -1.392 -56.247 1.00 83.38 202 ASN A C 1
ATOM 1559 O O . ASN A 1 202 ? 22.975 -1.650 -55.862 1.00 83.38 202 ASN A O 1
ATOM 1563 N N . LYS A 1 203 ? 24.422 -1.321 -57.545 1.00 77.25 203 LYS A N 1
ATOM 1564 C CA . LYS A 1 203 ? 23.480 -1.585 -58.645 1.00 77.25 203 LYS A CA 1
ATOM 1565 C C . LYS A 1 203 ? 23.847 -2.826 -59.460 1.00 77.25 203 LYS A C 1
ATOM 1567 O O . LYS A 1 203 ? 23.081 -3.193 -60.345 1.00 77.25 203 LYS A O 1
ATOM 1572 N N . ASP A 1 204 ? 24.974 -3.464 -59.152 1.00 83.69 204 ASP A N 1
ATOM 1573 C CA . ASP A 1 204 ? 25.466 -4.617 -59.895 1.00 83.69 204 ASP A CA 1
ATOM 1574 C C . ASP A 1 204 ? 25.047 -5.903 -59.193 1.00 83.69 204 ASP A C 1
ATOM 1576 O O . ASP A 1 204 ? 25.320 -6.083 -58.002 1.00 83.69 204 ASP A O 1
ATOM 1580 N N . GLU A 1 205 ? 24.431 -6.811 -59.944 1.00 87.81 205 GLU A N 1
ATOM 1581 C CA . GLU A 1 205 ? 24.198 -8.175 -59.483 1.00 87.81 205 GLU A CA 1
ATOM 1582 C C . GLU A 1 205 ? 25.537 -8.912 -59.389 1.00 87.81 205 GLU A C 1
ATOM 1584 O O . GLU A 1 205 ? 26.383 -8.827 -60.286 1.00 87.81 205 GLU A O 1
ATOM 1589 N N . VAL A 1 206 ? 25.752 -9.603 -58.274 1.00 89.12 206 VAL A N 1
ATOM 1590 C CA . VAL A 1 206 ? 26.984 -10.335 -57.998 1.00 89.12 206 VAL A CA 1
ATOM 1591 C C . VAL A 1 206 ? 26.627 -11.773 -57.642 1.00 89.12 206 VAL A C 1
ATOM 1593 O O . VAL A 1 206 ? 25.937 -12.001 -56.649 1.00 89.12 206 VAL A O 1
ATOM 1596 N N . PRO A 1 207 ? 27.113 -12.754 -58.417 1.00 89.50 207 PRO A N 1
ATOM 1597 C CA . PRO A 1 207 ? 26.997 -14.161 -58.066 1.00 89.50 207 PRO A CA 1
ATOM 1598 C C . PRO A 1 207 ? 27.599 -14.462 -56.683 1.00 89.50 207 PRO A C 1
ATOM 1600 O O . PRO A 1 207 ? 28.620 -13.884 -56.298 1.00 89.50 207 PRO A O 1
ATOM 1603 N N . ALA A 1 208 ? 26.977 -15.366 -55.922 1.00 84.69 208 ALA A N 1
ATOM 1604 C CA . ALA A 1 208 ? 27.369 -15.655 -54.537 1.00 84.69 208 ALA A CA 1
ATOM 1605 C C . ALA A 1 208 ? 28.815 -16.176 -54.393 1.00 84.69 208 ALA A C 1
ATOM 1607 O O . ALA A 1 208 ? 29.472 -15.911 -53.389 1.00 84.69 208 ALA A O 1
ATOM 1608 N N . ASP A 1 209 ? 29.332 -16.865 -55.409 1.00 87.50 209 ASP A N 1
ATOM 1609 C CA . ASP A 1 209 ? 30.719 -17.334 -55.516 1.00 87.50 209 ASP A CA 1
ATOM 1610 C C . ASP A 1 209 ? 31.726 -16.187 -55.708 1.00 87.50 209 ASP A C 1
ATOM 1612 O O . ASP A 1 209 ? 32.856 -16.250 -55.220 1.00 87.50 209 ASP A O 1
ATOM 1616 N N . GLN A 1 210 ? 31.313 -15.113 -56.381 1.00 87.75 210 GLN A N 1
ATOM 1617 C CA . GLN A 1 210 ? 32.155 -13.953 -56.698 1.00 87.75 210 GLN A CA 1
ATOM 1618 C C . GLN A 1 210 ? 32.021 -12.821 -55.676 1.00 87.75 210 GLN A C 1
ATOM 1620 O O . GLN A 1 210 ? 32.877 -11.932 -55.615 1.00 87.75 210 GLN A O 1
ATOM 1625 N N . PHE A 1 211 ? 30.985 -12.865 -54.838 1.00 89.19 211 PHE A N 1
ATOM 1626 C CA . PHE A 1 211 ? 30.721 -11.871 -53.803 1.00 89.19 211 PHE A CA 1
ATOM 1627 C C . PHE A 1 211 ? 31.916 -11.628 -52.859 1.00 89.19 211 PHE A C 1
ATOM 1629 O O . PHE A 1 211 ? 32.312 -10.468 -52.719 1.00 89.19 211 PHE A O 1
ATOM 1636 N N . PRO A 1 212 ? 32.572 -12.656 -52.278 1.00 88.31 212 PRO A N 1
ATOM 1637 C CA . PRO A 1 212 ? 33.716 -12.454 -51.386 1.00 88.31 212 PRO A CA 1
ATOM 1638 C C . PRO A 1 212 ? 34.895 -11.737 -52.052 1.00 88.31 212 PRO A C 1
ATOM 1640 O O . PRO A 1 212 ? 35.552 -10.899 -51.433 1.00 88.31 212 PRO A O 1
ATOM 1643 N N . ALA A 1 213 ? 35.179 -12.075 -53.313 1.00 87.50 213 ALA A N 1
ATOM 1644 C CA . ALA A 1 213 ? 36.283 -11.493 -54.068 1.00 87.50 213 ALA A CA 1
ATOM 1645 C C . ALA A 1 213 ? 35.994 -10.028 -54.421 1.00 87.50 213 ALA A C 1
ATOM 1647 O O . ALA A 1 213 ? 36.817 -9.156 -54.140 1.00 87.50 213 ALA A O 1
ATOM 1648 N N . LYS A 1 214 ? 34.792 -9.754 -54.941 1.00 85.44 214 LYS A N 1
ATOM 1649 C CA . LYS A 1 214 ? 34.359 -8.407 -55.327 1.00 85.44 214 LYS A CA 1
ATOM 1650 C C . LYS A 1 214 ? 34.231 -7.483 -54.115 1.00 85.44 214 LYS A C 1
ATOM 1652 O O . LYS A 1 214 ? 34.643 -6.330 -54.176 1.00 85.44 214 LYS A O 1
ATOM 1657 N N . LEU A 1 215 ? 33.735 -7.988 -52.983 1.00 86.19 215 LEU A N 1
ATOM 1658 C CA . LEU A 1 215 ? 33.677 -7.212 -51.744 1.00 86.19 215 LEU A CA 1
ATOM 1659 C C . LEU A 1 215 ? 35.082 -6.874 -51.225 1.00 86.19 215 LEU A C 1
ATOM 1661 O O . LEU A 1 215 ? 35.334 -5.719 -50.890 1.00 86.19 215 LEU A O 1
ATOM 1665 N N . ARG A 1 216 ? 36.023 -7.830 -51.220 1.00 84.38 216 ARG A N 1
ATOM 1666 C CA . ARG A 1 216 ? 37.419 -7.570 -50.819 1.00 84.38 216 ARG A CA 1
ATOM 1667 C C . ARG A 1 216 ? 38.111 -6.539 -51.705 1.00 84.38 216 ARG A C 1
ATOM 1669 O O . ARG A 1 216 ? 38.846 -5.704 -51.183 1.00 84.38 216 ARG A O 1
ATOM 1676 N N . GLU A 1 217 ? 37.869 -6.582 -53.011 1.00 83.06 217 GLU A N 1
ATOM 1677 C CA . GLU A 1 217 ? 38.398 -5.607 -53.969 1.00 83.06 217 GLU A CA 1
ATOM 1678 C C . GLU A 1 217 ? 37.872 -4.196 -53.680 1.00 83.06 217 GLU A C 1
ATOM 1680 O O . GLU A 1 217 ? 38.651 -3.252 -53.569 1.00 83.06 217 GLU A O 1
ATOM 1685 N N . ILE A 1 218 ? 36.564 -4.061 -53.447 1.00 79.75 218 ILE A N 1
ATOM 1686 C CA . ILE A 1 218 ? 35.929 -2.776 -53.118 1.00 79.75 218 ILE A CA 1
ATOM 1687 C C . ILE A 1 218 ? 36.407 -2.246 -51.752 1.00 79.75 218 ILE A C 1
ATOM 1689 O O . ILE A 1 218 ? 36.518 -1.033 -51.548 1.00 79.75 218 ILE A O 1
ATOM 1693 N N . MET A 1 219 ? 36.717 -3.146 -50.817 1.00 77.81 219 MET A N 1
ATOM 1694 C CA . MET A 1 219 ? 37.236 -2.809 -49.489 1.00 77.81 219 MET A CA 1
ATOM 1695 C C . MET A 1 219 ? 38.753 -2.545 -49.464 1.00 77.81 219 MET A C 1
ATOM 1697 O O . MET A 1 219 ? 39.274 -2.071 -48.444 1.00 77.81 219 MET A O 1
ATOM 1701 N N . HIS A 1 220 ? 39.477 -2.816 -50.557 1.00 69.56 220 HIS A N 1
ATOM 1702 C CA . HIS A 1 220 ? 40.930 -2.684 -50.617 1.00 69.56 220 HIS A CA 1
ATOM 1703 C C . HIS A 1 220 ? 41.350 -1.210 -50.463 1.00 69.56 220 HIS A C 1
ATOM 1705 O O . HIS A 1 220 ? 41.087 -0.367 -51.316 1.00 69.56 220 HIS A O 1
ATOM 1711 N N . GLY A 1 221 ? 42.004 -0.887 -49.342 1.00 64.25 221 GLY A N 1
ATOM 1712 C CA . GLY A 1 221 ? 42.497 0.460 -49.025 1.00 64.25 221 GLY A CA 1
ATOM 1713 C C . GLY A 1 221 ? 41.624 1.290 -48.074 1.00 64.25 221 GLY A C 1
ATOM 1714 O O . GLY A 1 221 ? 42.097 2.315 -47.589 1.00 64.25 221 GLY A O 1
ATOM 1715 N N . ASN A 1 222 ? 40.397 0.864 -47.738 1.00 66.19 222 ASN A N 1
ATOM 1716 C CA . ASN A 1 222 ? 39.557 1.591 -46.774 1.00 66.19 222 ASN A CA 1
ATOM 1717 C C . ASN A 1 222 ? 38.558 0.672 -46.043 1.00 66.19 222 ASN A C 1
ATOM 1719 O O . ASN A 1 222 ? 37.374 0.623 -46.362 1.00 66.19 222 ASN A O 1
ATOM 1723 N N . THR A 1 223 ? 39.033 -0.028 -45.008 1.00 66.44 223 THR A N 1
ATOM 1724 C CA . THR A 1 223 ? 38.210 -0.922 -44.159 1.00 66.44 223 THR A CA 1
ATOM 1725 C C . THR A 1 223 ? 37.232 -0.195 -43.231 1.00 66.44 223 THR A C 1
ATOM 1727 O O . THR A 1 223 ? 36.449 -0.838 -42.533 1.00 66.44 223 THR A O 1
ATOM 1730 N N . SER A 1 224 ? 37.261 1.139 -43.229 1.00 65.56 224 SER A N 1
ATOM 1731 C CA . SER A 1 224 ? 36.387 1.985 -42.416 1.00 65.56 224 SER A CA 1
ATOM 1732 C C . SER A 1 224 ? 35.139 2.453 -43.164 1.00 65.56 224 SER A C 1
ATOM 1734 O O . SER A 1 224 ? 34.311 3.138 -42.557 1.00 65.56 224 SER A O 1
ATOM 1736 N N . LYS A 1 225 ? 34.977 2.098 -44.451 1.00 73.94 225 LYS A N 1
ATOM 1737 C CA . LYS A 1 225 ? 33.771 2.435 -45.220 1.00 73.94 225 LYS A CA 1
ATOM 1738 C C . LYS A 1 225 ? 32.525 1.874 -44.535 1.00 73.94 225 LYS A C 1
ATOM 1740 O O . LYS A 1 225 ? 32.512 0.741 -44.055 1.00 73.94 225 LYS A O 1
ATOM 1745 N N . MET A 1 226 ? 31.484 2.700 -44.473 1.00 71.25 226 MET A N 1
ATOM 1746 C CA . MET A 1 226 ? 30.185 2.298 -43.950 1.00 71.25 226 MET A CA 1
ATOM 1747 C C . MET A 1 226 ? 29.437 1.525 -45.033 1.00 71.25 226 MET A C 1
ATOM 1749 O O . MET A 1 226 ? 29.265 2.017 -46.150 1.00 71.25 226 MET A O 1
ATOM 1753 N N . ILE A 1 227 ? 29.021 0.310 -44.691 1.00 82.69 227 ILE A N 1
ATOM 1754 C CA . ILE A 1 227 ? 28.268 -0.574 -45.572 1.00 82.69 227 ILE A CA 1
ATOM 1755 C C . ILE A 1 227 ? 26.826 -0.582 -45.102 1.00 82.69 227 ILE A C 1
ATOM 1757 O O . ILE A 1 227 ? 26.556 -0.783 -43.921 1.00 82.69 227 ILE A O 1
ATOM 1761 N N . PHE A 1 228 ? 25.899 -0.384 -46.024 1.00 83.44 228 PHE A N 1
ATOM 1762 C CA . PHE A 1 228 ? 24.479 -0.456 -45.736 1.00 83.44 228 PHE A CA 1
ATOM 1763 C C . PHE A 1 228 ? 23.925 -1.781 -46.222 1.00 83.44 228 PHE A C 1
ATOM 1765 O O . PHE A 1 228 ? 24.024 -2.096 -47.402 1.00 83.44 228 PHE A O 1
ATOM 1772 N N . PHE A 1 229 ? 23.345 -2.557 -45.319 1.00 86.56 229 PHE A N 1
ATOM 1773 C CA . PHE A 1 229 ? 22.652 -3.786 -45.653 1.00 86.56 229 PHE A CA 1
ATOM 1774 C C . PHE A 1 229 ? 21.157 -3.526 -45.823 1.00 86.56 229 PHE A C 1
ATOM 1776 O O . PHE A 1 229 ? 20.523 -2.933 -44.947 1.00 86.56 229 PHE A O 1
ATOM 1783 N N . GLN A 1 230 ? 20.604 -4.011 -46.930 1.00 83.81 230 GLN A N 1
ATOM 1784 C CA . GLN A 1 230 ? 19.184 -3.980 -47.239 1.00 83.81 230 GLN A CA 1
ATOM 1785 C C . GLN A 1 230 ? 18.695 -5.404 -47.544 1.00 83.81 230 GLN A C 1
ATOM 1787 O O . GLN A 1 230 ? 19.013 -5.975 -48.588 1.00 83.81 230 GLN A O 1
ATOM 1792 N N . GLY A 1 231 ? 17.904 -5.972 -46.637 1.00 81.44 231 GLY A N 1
ATOM 1793 C CA . GLY A 1 231 ? 17.211 -7.240 -46.859 1.00 81.44 231 GLY A CA 1
ATOM 1794 C C . GLY A 1 231 ? 15.787 -7.007 -47.353 1.00 81.44 231 GLY A C 1
ATOM 1795 O O . GLY A 1 231 ? 15.131 -6.061 -46.916 1.00 81.44 231 GLY A O 1
ATOM 1796 N N . ALA A 1 232 ? 15.303 -7.866 -48.248 1.00 78.88 232 ALA A N 1
ATOM 1797 C CA . ALA A 1 232 ? 13.875 -7.949 -48.524 1.00 78.88 232 ALA A CA 1
ATOM 1798 C C . ALA A 1 232 ? 13.129 -8.504 -47.291 1.00 78.88 232 ALA A C 1
ATOM 1800 O O . ALA A 1 232 ? 13.695 -9.322 -46.560 1.00 78.88 232 ALA A O 1
ATOM 1801 N N . PRO A 1 233 ? 11.877 -8.075 -47.044 1.00 75.44 233 PRO A N 1
ATOM 1802 C CA . PRO A 1 233 ? 11.108 -8.492 -45.868 1.00 75.44 233 PRO A CA 1
ATOM 1803 C C . PRO A 1 233 ? 10.832 -10.001 -45.831 1.00 75.44 233 PRO A C 1
ATOM 1805 O O . PRO A 1 233 ? 10.697 -10.560 -44.748 1.00 75.44 233 PRO A O 1
ATOM 1808 N N . ASP A 1 234 ? 10.806 -10.649 -46.997 1.00 79.31 234 ASP A N 1
ATOM 1809 C CA . ASP A 1 234 ? 10.530 -12.081 -47.148 1.00 79.31 234 ASP A CA 1
ATOM 1810 C C . ASP A 1 234 ? 11.789 -12.962 -47.028 1.00 79.31 234 ASP A C 1
ATOM 1812 O O . ASP A 1 234 ? 11.722 -14.170 -47.240 1.00 79.31 234 ASP A O 1
ATOM 1816 N N . ASN A 1 235 ? 12.955 -12.382 -46.719 1.00 81.75 235 ASN A N 1
ATOM 1817 C CA . ASN A 1 235 ? 14.185 -13.155 -46.570 1.00 81.75 235 ASN A CA 1
ATOM 1818 C C . ASN A 1 235 ? 14.205 -13.919 -45.244 1.00 81.75 235 ASN A C 1
ATOM 1820 O O . ASN A 1 235 ? 14.067 -13.329 -44.170 1.00 81.75 235 ASN A O 1
ATOM 1824 N N . ASP A 1 236 ? 14.537 -15.208 -45.311 1.00 85.56 236 ASP A N 1
ATOM 1825 C CA . ASP A 1 236 ? 14.821 -15.995 -44.116 1.00 85.56 236 ASP A CA 1
ATOM 1826 C C . ASP A 1 236 ? 15.982 -15.391 -43.312 1.00 85.56 236 ASP A C 1
ATOM 1828 O O . ASP A 1 236 ? 17.021 -14.968 -43.845 1.00 85.56 236 ASP A O 1
ATOM 1832 N N . TYR A 1 237 ? 15.820 -15.397 -41.988 1.00 83.81 237 TYR A N 1
ATOM 1833 C CA . TYR A 1 237 ? 16.825 -14.889 -41.057 1.00 83.81 237 TYR A CA 1
ATOM 1834 C C . TYR A 1 237 ? 18.160 -15.635 -41.188 1.00 83.81 237 TYR A C 1
ATOM 1836 O O . TYR A 1 237 ? 19.220 -15.014 -41.156 1.00 83.81 237 TYR A O 1
ATOM 1844 N N . GLU A 1 238 ? 18.120 -16.956 -41.390 1.00 85.12 238 GLU A N 1
ATOM 1845 C CA . GLU A 1 238 ? 19.319 -17.784 -41.561 1.00 85.12 238 GLU A CA 1
ATOM 1846 C C . GLU A 1 238 ? 20.119 -17.375 -42.807 1.00 85.12 238 GLU A C 1
ATOM 1848 O O . GLU A 1 238 ? 21.334 -17.188 -42.736 1.00 85.12 238 GLU A O 1
ATOM 1853 N N . THR A 1 239 ? 19.437 -17.178 -43.937 1.00 84.38 239 THR A N 1
ATOM 1854 C CA . THR A 1 239 ? 20.044 -16.734 -45.201 1.00 84.38 239 THR A CA 1
ATOM 1855 C C . THR A 1 239 ? 20.654 -15.342 -45.058 1.00 84.38 239 THR A C 1
ATOM 1857 O O . THR A 1 239 ? 21.777 -15.096 -45.500 1.00 84.38 239 THR A O 1
ATOM 1860 N N . THR A 1 240 ? 19.950 -14.446 -44.366 1.00 85.44 240 THR A N 1
ATOM 1861 C CA . THR A 1 240 ? 20.426 -13.089 -44.075 1.00 85.44 240 THR A CA 1
ATOM 1862 C C . THR A 1 240 ? 21.667 -13.096 -43.183 1.00 85.44 240 THR A C 1
ATOM 1864 O O . THR A 1 240 ? 22.627 -12.379 -43.465 1.00 85.44 240 THR A O 1
ATOM 1867 N N . MET A 1 241 ? 21.690 -13.927 -42.138 1.00 87.00 241 MET A N 1
ATOM 1868 C CA . MET A 1 241 ? 22.842 -14.028 -41.241 1.00 87.00 241 MET A CA 1
ATOM 1869 C C . MET A 1 241 ? 24.064 -14.623 -41.937 1.00 87.00 241 MET A C 1
ATOM 1871 O O . MET A 1 241 ? 25.135 -14.030 -41.863 1.00 87.00 241 MET A O 1
ATOM 1875 N N . LYS A 1 242 ? 23.901 -15.697 -42.721 1.00 85.94 242 LYS A N 1
ATOM 1876 C CA . LYS A 1 242 ? 24.997 -16.260 -43.535 1.00 85.94 242 LYS A CA 1
ATOM 1877 C C . LYS A 1 242 ? 25.594 -15.228 -44.493 1.00 85.94 242 LYS A C 1
ATOM 1879 O O . LYS A 1 242 ? 26.810 -15.176 -44.681 1.00 85.94 242 LYS A O 1
ATOM 1884 N N . PHE A 1 243 ? 24.746 -14.391 -45.087 1.00 87.88 243 PHE A N 1
ATOM 1885 C CA . PHE A 1 243 ? 25.187 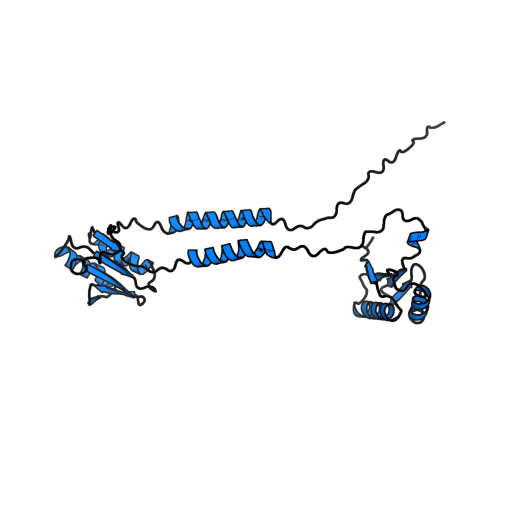-13.309 -45.958 1.00 87.88 243 PHE A CA 1
ATOM 1886 C C . PHE A 1 243 ? 25.970 -12.225 -45.197 1.00 87.88 243 PHE A C 1
ATOM 1888 O O . PHE A 1 243 ? 27.035 -11.799 -45.649 1.00 87.88 243 PHE A O 1
ATOM 1895 N N . LEU A 1 244 ? 25.481 -11.801 -44.026 1.00 87.38 244 LEU A N 1
ATOM 1896 C CA . LEU A 1 244 ? 26.157 -10.814 -43.178 1.00 87.38 244 LEU A CA 1
ATOM 1897 C C . LEU A 1 244 ? 27.493 -11.328 -42.629 1.00 87.38 244 LEU A C 1
ATOM 1899 O O . LEU A 1 244 ? 28.468 -10.574 -42.609 1.00 87.38 244 LEU A O 1
ATOM 1903 N N . ASP A 1 245 ? 27.558 -12.600 -42.242 1.00 87.88 245 ASP A N 1
ATOM 1904 C CA . ASP A 1 245 ? 28.790 -13.252 -41.799 1.00 87.88 245 ASP A CA 1
ATOM 1905 C C . ASP A 1 245 ? 29.820 -13.274 -42.932 1.00 87.88 245 ASP A C 1
ATOM 1907 O O . ASP A 1 245 ? 30.949 -12.811 -42.751 1.00 87.88 245 ASP A O 1
ATOM 1911 N N . SER A 1 246 ? 29.402 -13.669 -44.141 1.00 86.44 246 SER A N 1
ATOM 1912 C CA . SER A 1 246 ? 30.255 -13.622 -45.333 1.00 86.44 246 SER A CA 1
ATOM 1913 C C . SER A 1 246 ? 30.750 -12.201 -45.627 1.00 86.44 246 SER A C 1
ATOM 1915 O O . SER A 1 246 ? 31.930 -11.994 -45.917 1.00 86.44 246 SER A O 1
ATOM 1917 N N . ALA A 1 247 ? 29.891 -11.187 -45.499 1.00 86.81 247 ALA A N 1
ATOM 1918 C CA . ALA A 1 247 ? 30.305 -9.799 -45.678 1.00 86.81 247 ALA A CA 1
ATOM 1919 C C . ALA A 1 247 ? 31.359 -9.378 -44.635 1.00 86.81 247 ALA A C 1
ATOM 1921 O O . ALA A 1 247 ? 32.369 -8.749 -44.975 1.00 86.81 247 ALA A O 1
ATOM 1922 N N . ARG A 1 248 ? 31.152 -9.751 -43.367 1.00 86.25 248 ARG A N 1
ATOM 1923 C CA . ARG A 1 248 ? 32.032 -9.400 -42.244 1.00 86.25 248 ARG A CA 1
ATOM 1924 C C . ARG A 1 248 ? 33.412 -10.039 -42.370 1.00 86.25 248 ARG A C 1
ATOM 1926 O O . ARG A 1 248 ? 34.415 -9.352 -42.166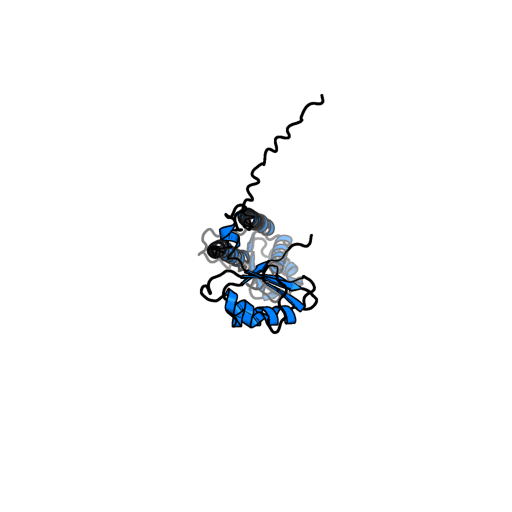 1.00 86.25 248 ARG A O 1
ATOM 1933 N N . GLU A 1 249 ? 33.468 -11.310 -42.763 1.00 85.50 249 GLU A N 1
ATOM 1934 C CA . GLU A 1 249 ? 34.715 -12.039 -43.037 1.00 85.50 249 GLU A CA 1
ATOM 1935 C C . GLU A 1 249 ? 35.536 -11.388 -44.159 1.00 85.50 249 GLU A C 1
ATOM 1937 O O . GLU A 1 249 ? 36.766 -11.410 -44.136 1.00 85.50 249 GLU A O 1
ATOM 1942 N N . ASN A 1 250 ? 34.861 -10.739 -45.111 1.00 85.38 250 ASN A N 1
ATOM 1943 C CA . ASN A 1 250 ? 35.477 -10.101 -46.273 1.00 85.38 250 ASN A CA 1
ATOM 1944 C C . ASN A 1 250 ? 35.729 -8.589 -46.093 1.00 85.38 250 ASN A C 1
ATOM 1946 O O . ASN A 1 250 ? 36.010 -7.888 -47.065 1.00 85.38 250 ASN A O 1
ATOM 1950 N N . GLY A 1 251 ? 35.699 -8.088 -44.851 1.00 79.06 251 GLY A N 1
ATOM 1951 C CA . GLY A 1 251 ? 36.158 -6.738 -44.500 1.00 79.06 251 GLY A CA 1
ATOM 1952 C C . GLY A 1 251 ? 35.060 -5.746 -44.114 1.00 79.06 251 GLY A C 1
ATOM 1953 O O . GLY A 1 251 ? 35.380 -4.604 -43.775 1.00 79.06 251 GLY A O 1
ATOM 1954 N N . ALA A 1 252 ? 33.790 -6.162 -44.100 1.00 81.50 252 ALA A N 1
ATOM 1955 C CA . ALA A 1 252 ? 32.669 -5.323 -43.687 1.00 81.50 252 ALA A CA 1
ATOM 1956 C C . ALA A 1 252 ? 32.593 -5.172 -42.156 1.00 81.50 252 ALA A C 1
ATOM 1958 O O . ALA A 1 252 ? 31.869 -5.892 -41.471 1.00 81.50 252 ALA A O 1
ATOM 1959 N N . LYS A 1 253 ? 33.365 -4.235 -41.592 1.00 79.81 253 LYS A N 1
ATOM 1960 C CA . LYS A 1 253 ? 33.398 -3.998 -40.135 1.00 79.81 253 LYS A CA 1
ATOM 1961 C C . LYS A 1 253 ? 32.261 -3.104 -39.633 1.00 79.81 253 LYS A C 1
ATOM 1963 O O . LYS A 1 253 ? 31.787 -3.302 -38.519 1.00 79.81 253 LYS A O 1
ATOM 1968 N N . ASN A 1 254 ? 31.828 -2.150 -40.457 1.00 78.88 254 ASN A N 1
ATOM 1969 C CA . ASN A 1 254 ? 30.833 -1.136 -40.108 1.00 78.88 254 ASN A CA 1
ATOM 1970 C C . ASN A 1 254 ? 29.567 -1.331 -40.954 1.00 78.88 254 ASN A C 1
ATOM 1972 O O . ASN A 1 254 ? 29.395 -0.657 -41.970 1.00 78.88 254 ASN A O 1
ATOM 1976 N N . ILE A 1 255 ? 28.708 -2.271 -40.550 1.00 81.25 255 ILE A N 1
ATOM 1977 C CA . ILE A 1 255 ? 27.454 -2.579 -41.253 1.00 81.25 255 ILE A CA 1
ATOM 1978 C C . ILE A 1 255 ? 26.289 -1.853 -40.569 1.00 81.25 255 ILE A C 1
ATOM 1980 O O . ILE A 1 255 ? 26.002 -2.094 -39.398 1.00 81.25 255 ILE A O 1
ATOM 1984 N N . GLY A 1 256 ? 25.617 -0.968 -41.300 1.00 77.62 256 GLY A N 1
ATOM 1985 C CA . GLY A 1 256 ? 24.340 -0.369 -40.918 1.00 77.62 256 GLY A CA 1
ATOM 1986 C C . GLY A 1 256 ? 23.186 -1.102 -41.594 1.00 77.62 256 GLY A C 1
ATOM 1987 O O . GLY A 1 256 ? 23.261 -1.406 -42.779 1.00 77.62 256 GLY A O 1
ATOM 1988 N N . ILE A 1 257 ? 22.110 -1.380 -40.863 1.00 79.81 257 ILE A N 1
ATOM 1989 C CA . ILE A 1 257 ? 20.910 -2.011 -41.425 1.00 79.81 257 ILE A CA 1
ATOM 1990 C C . ILE A 1 257 ? 19.950 -0.909 -41.871 1.00 79.81 257 ILE A C 1
ATOM 1992 O O . ILE A 1 257 ? 19.597 -0.038 -41.075 1.00 79.81 257 ILE A O 1
ATOM 1996 N N . ILE A 1 258 ? 19.521 -0.953 -43.132 1.00 72.38 258 ILE A N 1
ATOM 1997 C CA . ILE A 1 258 ? 18.452 -0.102 -43.652 1.00 72.38 258 ILE A CA 1
ATOM 1998 C C . ILE A 1 258 ? 17.201 -0.959 -43.803 1.00 72.38 258 ILE A C 1
ATOM 2000 O O . ILE A 1 258 ? 17.174 -1.915 -44.576 1.00 72.38 258 ILE A O 1
ATOM 2004 N N . VAL A 1 259 ? 16.151 -0.573 -43.085 1.00 60.22 259 VAL A N 1
ATOM 2005 C CA . VAL A 1 259 ? 14.797 -1.070 -43.322 1.00 60.22 259 VAL A CA 1
ATOM 2006 C C . VAL A 1 259 ? 14.163 -0.103 -44.317 1.00 60.22 259 VAL A C 1
ATOM 2008 O O . VAL A 1 259 ? 13.799 1.013 -43.945 1.00 60.22 259 VAL A O 1
ATOM 2011 N N . GLU A 1 260 ? 14.116 -0.467 -45.599 1.00 55.25 260 GLU A N 1
ATOM 2012 C CA . GLU A 1 260 ? 13.344 0.321 -46.562 1.00 55.25 260 GLU A CA 1
ATOM 2013 C C . GLU A 1 260 ? 11.856 0.051 -46.304 1.00 55.25 260 GLU A C 1
ATOM 2015 O O . GLU A 1 260 ? 11.418 -1.099 -46.273 1.00 55.25 260 GLU A O 1
ATOM 2020 N N . ALA A 1 261 ? 11.085 1.111 -46.058 1.00 37.81 261 ALA A N 1
ATOM 2021 C CA . ALA A 1 261 ? 9.635 1.022 -46.042 1.00 37.81 261 ALA A CA 1
ATOM 2022 C C . ALA A 1 261 ? 9.182 0.765 -47.480 1.00 37.81 261 ALA A C 1
ATOM 2024 O O . ALA A 1 261 ? 9.491 1.565 -48.361 1.00 37.81 261 ALA A O 1
ATOM 2025 N N . ALA A 1 262 ? 8.496 -0.356 -47.703 1.00 31.11 262 ALA A N 1
ATOM 2026 C CA . ALA A 1 262 ? 7.927 -0.704 -48.997 1.00 31.11 262 ALA A CA 1
ATOM 2027 C C . ALA A 1 262 ? 7.186 0.503 -49.607 1.00 31.11 262 ALA A C 1
ATOM 2029 O O . ALA A 1 262 ? 6.297 1.072 -48.965 1.00 31.11 262 ALA A O 1
ATOM 2030 N N . GLN A 1 263 ? 7.586 0.900 -50.818 1.00 28.80 263 GLN A N 1
ATOM 2031 C CA . GLN A 1 263 ? 6.747 1.675 -51.733 1.00 28.80 263 GLN A CA 1
ATOM 2032 C C . GLN A 1 263 ? 6.061 0.718 -52.696 1.00 28.80 263 GLN A C 1
ATOM 2034 O O . GLN A 1 263 ? 6.755 -0.203 -53.184 1.00 28.80 263 GLN A O 1
#

Secondary structure (DSSP, 8-state):
-------------------------HHHHHHHHHHHHHHHHHHHHHH--S-------S-TTS---TTTSEEEEE-TTS-EEETTEEE-GGGHHHHHHHHHHH-TT--EEEEE-TTS-HHHHHHHHHHHHHTT-S-EEEEE-----HHHHHHHHHHHHHHHGGGG-------PPPPPPTT--TTTSTTPEEEEE-TT--EEETTEEE-TTTHHHHHHHHHTT-TT-EEEEEE-TT--HHHHHHHHHHHHHTT--EEEE--PPP-

pLDDT: mean 70.39, std 15.53, range [28.8, 89.94]